Protein AF-A0A1Y4KP45-F1 (afdb_monomer_lite)

Secondary structure (DSSP, 8-state):
----TTSSS-SS--PPPPP------------PPPS----HHHHHHHHHHHHHHHHHHHHHHHHHHHHHHHHHHHHHHHHHTT-B-TTT--B--SHHHHHHHHHHHHHHHHHHS------HHHHHHHHHHHHHHHHH-TT--STTHHHHSTTHHHHHHHHHTT--HHHHHHHHTHHHHHHHHHHHHHHHHHHHHHHHHHHHHHHHHTTT--PPPHHHHHHHHHH-TT--HHHHHHHHHHHHS--

Structure (mmCIF, N/CA/C/O backbone):
data_AF-A0A1Y4KP45-F1
#
_entry.id   AF-A0A1Y4KP45-F1
#
loop_
_atom_site.group_PDB
_atom_site.id
_atom_site.type_symbol
_atom_site.label_atom_id
_atom_site.label_alt_id
_atom_site.label_comp_id
_atom_site.label_asym_id
_atom_site.label_entity_id
_atom_site.label_seq_id
_atom_site.pdbx_PDB_ins_code
_atom_site.Cartn_x
_atom_site.Cartn_y
_atom_site.Cartn_z
_atom_site.occupancy
_atom_site.B_iso_or_equiv
_atom_site.auth_seq_id
_atom_site.auth_comp_id
_atom_site.auth_asym_id
_atom_site.auth_atom_id
_atom_site.pdbx_PDB_model_num
ATOM 1 N N . MET A 1 1 ? -37.163 5.182 -4.711 1.00 44.00 1 MET A N 1
ATOM 2 C CA . MET A 1 1 ? -38.236 4.839 -3.758 1.00 44.00 1 MET A CA 1
ATOM 3 C C . MET A 1 1 ? -37.875 5.504 -2.444 1.00 44.00 1 MET A C 1
ATOM 5 O O . MET A 1 1 ? -37.312 4.866 -1.570 1.00 44.00 1 MET A O 1
ATOM 9 N N . GLU A 1 2 ? -38.096 6.813 -2.373 1.00 45.75 2 GLU A N 1
ATOM 10 C CA . GLU A 1 2 ? -38.035 7.574 -1.126 1.00 45.75 2 GLU A CA 1
ATOM 11 C C . GLU A 1 2 ? -39.477 7.729 -0.675 1.00 45.75 2 GLU A C 1
ATOM 13 O O . GLU A 1 2 ? -40.307 8.297 -1.387 1.00 45.75 2 GLU A O 1
ATOM 18 N N . VAL A 1 3 ? -39.792 7.082 0.439 1.00 47.88 3 VAL A N 1
ATOM 19 C CA . VAL A 1 3 ? -41.133 7.070 1.004 1.00 47.88 3 VAL A CA 1
ATOM 20 C C . VAL A 1 3 ? -41.192 8.233 1.980 1.00 47.88 3 VAL A C 1
ATOM 22 O O . VAL A 1 3 ? -40.433 8.297 2.941 1.00 47.88 3 VAL A O 1
ATOM 25 N N . ASN A 1 4 ? -42.054 9.175 1.624 1.00 41.81 4 ASN A N 1
ATOM 26 C CA . ASN A 1 4 ? -42.330 10.438 2.280 1.00 41.81 4 ASN A CA 1
ATOM 27 C C . ASN A 1 4 ? -42.745 10.215 3.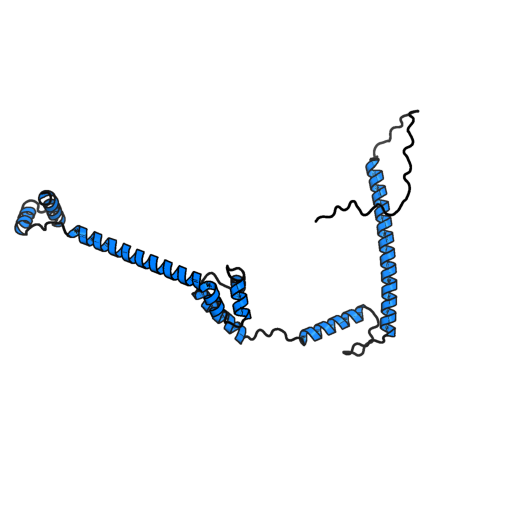748 1.00 41.81 4 ASN A C 1
ATOM 29 O O . ASN A 1 4 ? -43.707 9.499 4.025 1.00 41.81 4 ASN A O 1
ATOM 33 N N . GLU A 1 5 ? -42.035 10.854 4.679 1.00 51.91 5 GLU A N 1
ATOM 34 C CA . GLU A 1 5 ? -42.169 10.746 6.145 1.00 51.91 5 GLU A CA 1
ATOM 35 C C . GLU A 1 5 ? -43.479 11.350 6.704 1.00 51.91 5 GLU A C 1
ATOM 37 O O . GLU A 1 5 ? -43.622 11.580 7.902 1.00 51.91 5 GLU A O 1
ATOM 42 N N . GLN A 1 6 ? -44.472 11.589 5.846 1.00 46.59 6 GLN A N 1
ATOM 43 C CA . GLN A 1 6 ? -45.761 12.188 6.195 1.00 46.59 6 GLN A CA 1
ATOM 44 C C . GLN A 1 6 ? -46.883 11.168 6.457 1.00 46.59 6 GLN A C 1
ATOM 46 O O . GLN A 1 6 ? -48.016 11.570 6.689 1.00 46.59 6 GLN A O 1
ATOM 51 N N . GLN A 1 7 ? -46.599 9.860 6.462 1.00 46.69 7 GLN A N 1
ATOM 52 C CA . GLN A 1 7 ? -47.620 8.811 6.648 1.00 46.69 7 GLN A CA 1
ATOM 53 C C . GLN A 1 7 ? -47.560 8.042 7.979 1.00 46.69 7 GLN A C 1
ATOM 55 O O . GLN A 1 7 ? -48.191 6.998 8.109 1.00 46.69 7 GLN A O 1
ATOM 60 N N . VAL A 1 8 ? -46.859 8.545 9.000 1.00 48.84 8 VAL A N 1
ATOM 61 C CA . VAL A 1 8 ? -46.743 7.847 10.304 1.00 48.84 8 VAL A CA 1
ATOM 62 C C . VAL A 1 8 ? -47.458 8.510 11.487 1.00 48.84 8 VAL A C 1
ATOM 64 O O . VAL A 1 8 ? -47.345 8.018 12.604 1.00 48.84 8 VAL A O 1
ATOM 67 N N . TYR A 1 9 ? -48.273 9.547 11.274 1.00 45.44 9 TYR A N 1
ATOM 68 C CA . TYR A 1 9 ? -48.969 10.243 12.374 1.00 45.44 9 TYR A CA 1
ATOM 69 C C . TYR A 1 9 ? -50.502 10.281 12.260 1.00 45.44 9 TYR A C 1
ATOM 71 O O . TYR A 1 9 ? -51.127 11.239 12.699 1.00 45.44 9 TYR A O 1
ATOM 79 N N . GLU A 1 10 ? -51.126 9.219 11.740 1.00 42.56 10 GLU A N 1
ATOM 80 C CA . GLU A 1 10 ? -52.599 9.094 11.680 1.00 42.56 10 GLU A CA 1
ATOM 81 C C . GLU A 1 10 ? -53.206 8.034 12.628 1.00 42.56 10 GLU A C 1
ATOM 83 O O . GLU A 1 10 ? -54.395 7.748 12.551 1.00 42.56 10 GLU A O 1
ATOM 88 N N . ALA A 1 11 ? -52.439 7.454 13.563 1.00 47.91 11 ALA A N 1
ATOM 89 C CA . ALA A 1 11 ? -52.900 6.285 14.333 1.00 47.91 11 ALA A CA 1
ATOM 90 C C . ALA A 1 11 ? -53.328 6.523 15.799 1.00 47.91 11 ALA A C 1
ATOM 92 O O . ALA A 1 11 ? -53.681 5.557 16.471 1.00 47.91 11 ALA A O 1
ATOM 93 N N . LEU A 1 12 ? -53.328 7.749 16.334 1.00 39.94 12 LEU A N 1
ATOM 94 C CA . LEU A 1 12 ? -53.752 7.990 17.725 1.00 39.94 12 LEU A CA 1
ATOM 95 C C . LEU A 1 12 ? -54.630 9.239 17.825 1.00 39.94 12 LEU A C 1
ATOM 97 O O . LEU A 1 12 ? -54.142 10.348 18.023 1.00 39.94 12 LEU A O 1
ATOM 101 N N . GLY A 1 13 ? -55.939 9.024 17.667 1.00 49.44 13 GLY A N 1
ATOM 102 C CA . GLY A 1 13 ? -56.977 10.036 17.810 1.00 49.44 13 GLY A CA 1
ATOM 103 C C . GLY A 1 13 ? -56.938 10.728 19.170 1.00 49.44 13 GLY A C 1
ATOM 104 O O . GLY A 1 13 ? -57.355 10.164 20.180 1.00 49.44 13 GLY A O 1
ATOM 105 N N . VAL A 1 14 ? -56.479 11.977 19.163 1.00 40.44 14 VAL A N 1
ATOM 106 C CA . VAL A 1 14 ? -56.734 12.956 20.217 1.00 40.44 14 VAL A CA 1
ATOM 107 C C . VAL A 1 14 ? -57.205 14.232 19.531 1.00 40.44 14 VAL A C 1
ATOM 109 O O . VAL A 1 14 ? -56.569 14.744 18.611 1.00 40.44 14 VAL A O 1
ATOM 112 N N . GLU A 1 15 ? -58.389 14.657 19.947 1.00 37.38 15 GLU A N 1
ATOM 113 C CA . GLU A 1 15 ? -59.216 15.702 19.366 1.00 37.38 15 GLU A CA 1
ATOM 114 C C . GLU A 1 15 ? -58.530 17.075 19.326 1.00 37.38 15 GLU A C 1
ATOM 116 O O . GLU A 1 15 ? -57.799 17.480 20.232 1.00 37.38 15 GLU A O 1
ATOM 121 N N . GLN A 1 16 ? -58.819 17.808 18.252 1.00 35.62 16 GLN A N 1
ATOM 122 C CA . GLN A 1 16 ? -58.545 19.234 18.112 1.00 35.62 16 GLN A CA 1
ATOM 123 C C . GLN A 1 16 ? -59.379 20.028 19.129 1.00 35.62 16 GLN A C 1
ATOM 125 O O . GLN A 1 16 ? -60.589 19.809 19.195 1.00 35.62 16 GLN A O 1
ATOM 130 N N . PRO A 1 17 ? -58.829 21.039 19.819 1.00 38.09 17 PRO A N 1
ATOM 131 C CA . PRO A 1 17 ? -59.645 22.149 20.266 1.00 38.09 17 PRO A CA 1
ATOM 132 C C . PRO A 1 17 ? -59.743 23.177 19.136 1.00 38.09 17 PRO A C 1
ATOM 134 O O . PRO A 1 17 ? -58.746 23.701 18.629 1.00 38.09 17 PRO A O 1
ATOM 137 N N . ALA A 1 18 ? -60.990 23.405 18.738 1.00 31.98 18 ALA A N 1
ATOM 138 C CA . ALA A 1 18 ? -61.433 24.401 17.787 1.00 31.98 18 ALA A CA 1
ATOM 139 C C . ALA A 1 18 ? -60.983 25.823 18.164 1.00 31.98 18 ALA A C 1
ATOM 141 O O . ALA A 1 18 ? -60.771 26.168 19.326 1.00 31.98 18 ALA A O 1
ATOM 142 N N . GLN A 1 19 ? -60.857 26.648 17.130 1.00 38.50 19 GLN A N 1
ATOM 143 C CA . GLN A 1 19 ? -60.662 28.087 17.222 1.00 38.50 19 GLN A CA 1
ATOM 144 C C . GLN A 1 19 ? -61.898 28.745 17.849 1.00 38.50 19 GLN A C 1
ATOM 146 O O . GLN A 1 19 ? -62.984 28.639 17.287 1.00 38.50 19 GLN A O 1
ATOM 151 N N . GLU A 1 20 ? -61.723 29.513 18.926 1.00 34.81 20 GLU A N 1
ATOM 152 C CA . GLU A 1 20 ? -62.760 30.423 19.421 1.00 34.81 20 GLU A CA 1
ATOM 153 C C . GLU A 1 20 ? -62.173 31.825 19.658 1.00 34.81 20 GLU A C 1
ATOM 155 O O . GLU A 1 20 ? -61.505 32.106 20.647 1.00 34.81 20 GLU A O 1
ATOM 160 N N . GLN A 1 21 ? -62.328 32.642 18.612 1.00 30.23 21 GLN A N 1
ATOM 161 C CA . GLN A 1 21 ? -62.743 34.052 18.597 1.00 30.23 21 GLN A CA 1
ATOM 162 C C . GLN A 1 21 ? -62.120 35.039 19.605 1.00 30.23 21 GLN A C 1
ATOM 164 O O . GLN A 1 21 ? -62.348 34.998 20.809 1.00 30.23 21 GLN A O 1
ATOM 169 N N . ALA A 1 22 ? -61.449 36.055 19.054 1.00 36.09 22 ALA A N 1
ATOM 170 C CA . ALA A 1 22 ? -61.233 37.331 19.730 1.00 36.09 22 ALA A CA 1
ATOM 171 C C . ALA A 1 22 ? -62.556 38.107 19.886 1.00 36.09 22 ALA A C 1
ATOM 173 O O . ALA A 1 22 ? -63.385 38.094 18.971 1.00 36.09 22 ALA A O 1
ATOM 174 N N . PRO A 1 23 ? -62.696 38.881 20.973 1.00 35.34 23 PRO A N 1
ATOM 175 C CA . PRO A 1 23 ? -63.096 40.280 20.814 1.00 35.34 23 PRO A CA 1
ATOM 176 C C . PRO A 1 23 ? -62.094 41.267 21.432 1.00 35.34 23 PRO A C 1
ATOM 178 O O . PRO A 1 23 ? -61.318 40.947 22.329 1.00 35.34 23 PRO A O 1
ATOM 181 N N . GLN A 1 24 ? -62.130 42.475 20.879 1.00 30.94 24 GLN A N 1
ATOM 182 C CA . GLN A 1 24 ? -61.261 43.625 21.114 1.00 30.94 24 GLN A CA 1
ATOM 183 C C . GLN A 1 24 ? -61.484 44.352 22.456 1.00 30.94 24 GLN A C 1
ATOM 185 O O . GLN A 1 24 ? -62.571 44.317 23.019 1.00 30.94 24 GLN A O 1
ATOM 190 N N . GLU A 1 25 ? -60.432 45.091 22.839 1.00 38.00 25 GLU A N 1
ATOM 191 C CA . GLU A 1 25 ? -60.384 46.357 23.601 1.00 38.00 25 GLU A CA 1
ATOM 192 C C . GLU A 1 25 ? -60.970 46.440 25.021 1.00 38.00 25 GLU A C 1
ATOM 194 O O . GLU A 1 25 ? -62.178 46.456 25.221 1.00 38.00 25 GLU A O 1
ATOM 199 N N . THR A 1 26 ? -60.099 46.735 25.998 1.00 27.64 26 THR A N 1
ATOM 200 C CA . THR A 1 26 ? -60.126 48.041 26.698 1.00 27.64 26 THR A CA 1
ATOM 201 C C . THR A 1 26 ? -58.866 48.300 27.546 1.00 27.64 26 THR A C 1
ATOM 203 O O . THR A 1 26 ? -58.374 47.429 28.254 1.00 27.64 26 THR A O 1
ATOM 206 N N . GLU A 1 27 ? -58.389 49.545 27.430 1.00 31.72 27 GLU A N 1
ATOM 207 C CA . GLU A 1 27 ? -57.569 50.341 28.363 1.00 31.72 27 GLU A CA 1
ATOM 208 C C . GLU A 1 27 ? -56.075 50.012 28.598 1.00 31.72 27 GLU A C 1
ATOM 210 O O . GLU A 1 27 ? -55.680 49.145 29.372 1.00 31.72 27 GLU A O 1
ATOM 215 N N . GLN A 1 28 ? -55.217 50.861 28.008 1.00 36.28 28 GLN A N 1
ATOM 216 C CA . GLN A 1 28 ? -53.947 51.268 28.627 1.00 36.28 28 GLN A CA 1
ATOM 217 C C . GLN A 1 28 ? -54.239 52.065 29.913 1.00 36.28 28 GLN A C 1
ATOM 219 O O . GLN A 1 28 ? -55.221 52.806 29.956 1.00 36.28 28 GLN A O 1
ATOM 224 N N . PRO A 1 29 ? -53.330 52.049 30.902 1.00 39.44 29 PRO A N 1
ATOM 225 C CA . PRO A 1 29 ? -52.394 53.173 30.947 1.00 39.44 29 PRO A CA 1
ATOM 226 C C . PRO A 1 29 ? -50.925 52.746 31.002 1.00 39.44 29 PRO A C 1
ATOM 228 O O . PRO A 1 29 ? -50.531 51.760 31.618 1.00 39.44 29 PRO A O 1
ATOM 231 N N . GLN A 1 30 ? -50.115 53.572 30.350 1.00 41.56 30 GLN A N 1
ATOM 232 C CA . GLN A 1 30 ? -48.661 53.565 30.351 1.00 41.56 30 GLN A CA 1
ATOM 233 C C . GLN A 1 30 ? -48.079 53.578 31.776 1.00 41.56 30 GLN A C 1
ATOM 235 O O . GLN A 1 30 ? -48.366 54.477 32.562 1.00 41.56 30 GLN A O 1
ATOM 240 N N . ALA A 1 31 ? -47.155 52.658 32.053 1.00 36.84 31 ALA A N 1
ATOM 241 C CA . ALA A 1 31 ? -46.118 52.837 33.063 1.00 36.84 31 ALA A CA 1
ATOM 242 C C . ALA A 1 31 ? -44.785 52.390 32.449 1.00 36.84 31 ALA A C 1
ATOM 244 O O . ALA A 1 31 ? -44.612 51.236 32.061 1.00 36.84 31 ALA A O 1
ATOM 245 N N . GLN A 1 32 ? -43.878 53.351 32.275 1.00 45.47 32 GLN A N 1
ATOM 246 C CA . GLN A 1 32 ? -42.529 53.150 31.746 1.00 45.47 32 GLN A CA 1
ATOM 247 C C . GLN A 1 32 ? -41.748 52.156 32.618 1.00 45.47 32 GLN A C 1
ATOM 249 O O . GLN A 1 32 ? -41.772 52.312 33.841 1.00 45.47 32 GLN A O 1
ATOM 254 N N . PRO A 1 33 ? -40.982 51.213 32.046 1.00 44.03 33 PRO A N 1
ATOM 255 C CA . PRO A 1 33 ? -39.981 50.504 32.816 1.00 44.03 33 PRO A CA 1
ATOM 256 C C . PRO A 1 33 ? -38.648 51.280 32.812 1.00 44.03 33 PRO A C 1
ATOM 258 O O . PRO A 1 33 ? -38.221 51.776 31.762 1.00 44.03 33 PRO A O 1
ATOM 261 N N . PRO A 1 34 ? -37.990 51.426 33.973 1.00 45.31 34 PRO A N 1
ATOM 262 C CA . PRO A 1 34 ? -36.710 52.103 34.106 1.00 45.31 34 PRO A CA 1
ATOM 263 C C . PRO A 1 34 ? -35.568 51.286 33.483 1.00 45.31 34 PRO A C 1
ATOM 265 O O . PRO A 1 34 ? -35.675 50.101 33.191 1.00 45.31 34 PRO A O 1
ATOM 268 N N . GLN A 1 35 ? -34.447 51.961 33.255 1.00 49.06 35 GLN A N 1
ATOM 269 C CA . GLN A 1 35 ? -33.257 51.449 32.581 1.00 49.06 35 GLN A CA 1
ATOM 270 C C . GLN A 1 35 ? -32.729 50.129 33.184 1.00 49.06 35 GLN A C 1
ATOM 272 O O . GLN A 1 35 ? -32.506 50.037 34.388 1.00 49.06 35 GLN A O 1
ATOM 277 N N . GLY A 1 36 ? -32.470 49.137 32.317 1.00 56.53 36 GLY A N 1
ATOM 278 C CA . GLY A 1 36 ? -31.796 47.871 32.657 1.00 56.53 36 GLY A CA 1
ATOM 279 C C . GLY A 1 36 ? -32.512 46.580 32.232 1.00 56.53 36 GLY A C 1
ATOM 280 O O . GLY A 1 36 ? -32.140 45.498 32.682 1.00 56.53 36 GLY A O 1
ATOM 281 N N . GLU A 1 37 ? -33.549 46.657 31.395 1.00 55.12 37 GLU A N 1
ATOM 282 C CA . GLU A 1 37 ? -34.484 45.546 31.209 1.00 55.12 37 GLU A CA 1
ATOM 283 C C . GLU A 1 37 ? -34.178 44.632 30.016 1.00 55.12 37 GLU A C 1
ATOM 285 O O . GLU A 1 37 ? -34.341 44.987 28.852 1.00 55.12 37 GLU A O 1
ATOM 290 N N . MET A 1 38 ? -33.792 43.396 30.332 1.00 60.69 38 MET A N 1
ATOM 291 C CA . MET A 1 38 ? -33.688 42.268 29.403 1.00 60.69 38 MET A CA 1
ATOM 292 C C . MET A 1 38 ? -35.007 42.091 28.621 1.00 60.69 38 MET A C 1
ATOM 294 O O . MET A 1 38 ? -36.076 42.076 29.247 1.00 60.69 38 MET A O 1
ATOM 298 N N . SER A 1 39 ? -34.947 41.973 27.286 1.00 84.12 39 SER A N 1
ATOM 299 C CA . SER A 1 39 ? -36.137 41.965 26.412 1.00 84.12 39 SER A CA 1
ATOM 300 C C . SER A 1 39 ? -37.089 40.805 26.744 1.00 84.12 39 SER A C 1
ATOM 302 O O . SER A 1 39 ? -36.667 39.778 27.278 1.00 84.12 39 SER A O 1
ATOM 304 N N . LEU A 1 40 ? -38.386 40.930 26.428 1.00 79.38 40 LEU A N 1
ATOM 305 C CA . LEU A 1 40 ? -39.370 39.858 26.674 1.00 79.38 40 LEU A CA 1
ATOM 306 C C . LEU A 1 40 ? -38.947 38.521 26.043 1.00 79.38 40 LEU A C 1
ATOM 308 O O . LEU A 1 40 ? -39.104 37.459 26.649 1.00 79.38 40 LEU A O 1
ATOM 312 N N . GLU A 1 41 ? -38.353 38.581 24.854 1.00 81.38 41 GLU A N 1
ATOM 313 C CA . GLU A 1 41 ? -37.824 37.421 24.143 1.00 81.38 41 GLU A CA 1
ATOM 314 C C . GLU A 1 41 ? -36.626 36.798 24.873 1.00 81.38 41 GLU A C 1
ATOM 316 O O . GLU A 1 41 ? -36.614 35.591 25.112 1.00 81.38 41 GLU A O 1
ATOM 321 N N . GLN A 1 42 ? -35.688 37.616 25.360 1.00 86.62 42 GLN A N 1
ATOM 322 C CA . GLN A 1 42 ? -34.559 37.146 26.169 1.00 86.62 42 GLN A CA 1
ATOM 323 C C . GLN A 1 42 ? -35.008 36.534 27.505 1.00 86.62 42 GLN A C 1
ATOM 325 O O . GLN A 1 42 ? -34.424 35.553 27.967 1.00 86.62 42 GLN A O 1
ATOM 330 N N . ARG A 1 43 ? -36.070 37.056 28.137 1.00 86.19 43 ARG A N 1
ATOM 331 C CA . ARG A 1 43 ? -36.657 36.449 29.348 1.00 86.19 43 ARG A CA 1
ATOM 332 C C . ARG A 1 43 ? -37.259 35.076 29.039 1.00 86.19 43 ARG A C 1
ATOM 334 O O . ARG A 1 43 ? -37.034 34.130 29.797 1.00 86.19 43 ARG A O 1
ATOM 341 N N . ARG A 1 44 ? -37.976 34.942 27.915 1.00 88.62 44 ARG A N 1
ATOM 342 C CA . ARG A 1 44 ? -38.545 33.665 27.447 1.00 88.62 44 ARG A CA 1
ATOM 343 C C . ARG A 1 44 ? -37.452 32.645 27.142 1.00 88.62 44 ARG A C 1
ATOM 345 O O . ARG A 1 44 ? -37.572 31.488 27.547 1.00 88.62 44 ARG A O 1
ATOM 352 N N . GLU A 1 45 ? -36.387 33.069 26.472 1.00 89.81 45 GLU A N 1
ATOM 353 C CA . GLU A 1 45 ? -35.247 32.217 26.147 1.00 89.81 45 GLU A CA 1
ATOM 354 C C . GLU A 1 45 ? -34.492 31.778 27.407 1.00 89.81 45 GLU A C 1
ATOM 356 O O . GLU A 1 45 ? -34.228 30.588 27.582 1.00 89.81 45 GLU A O 1
ATOM 361 N N . ASN A 1 46 ? -34.239 32.688 28.350 1.00 89.50 46 ASN A N 1
ATOM 362 C CA . ASN A 1 46 ? -33.619 32.343 29.629 1.00 89.50 46 ASN A CA 1
ATOM 363 C C . ASN A 1 46 ? -34.486 31.391 30.464 1.00 89.50 46 ASN A C 1
ATOM 365 O O . ASN A 1 46 ? -33.962 30.440 31.046 1.00 89.50 46 ASN A O 1
ATOM 369 N N . ALA A 1 47 ? -35.809 31.576 30.479 1.00 91.19 47 ALA A N 1
ATOM 370 C CA . ALA A 1 47 ? -36.732 30.638 31.117 1.00 91.19 47 ALA A CA 1
ATOM 371 C C . ALA A 1 47 ? -36.733 29.263 30.421 1.00 91.19 47 ALA A C 1
ATOM 373 O O . ALA A 1 47 ? -36.739 28.225 31.083 1.00 91.19 47 ALA A O 1
ATOM 374 N N . ALA A 1 48 ? -36.685 29.222 29.085 1.00 92.94 48 ALA A N 1
ATOM 375 C CA . ALA A 1 48 ? -36.560 27.974 28.331 1.00 92.94 48 ALA A CA 1
ATOM 376 C C . ALA A 1 48 ? -35.218 27.272 28.599 1.00 92.94 48 ALA A C 1
ATOM 378 O O . ALA A 1 48 ? -35.186 26.052 28.761 1.00 92.94 48 ALA A O 1
ATOM 379 N N . ARG A 1 49 ? -34.122 28.029 28.704 1.00 94.00 49 ARG A N 1
ATOM 380 C CA . ARG A 1 49 ? -32.791 27.513 29.036 1.00 94.00 49 ARG A CA 1
ATOM 381 C C . ARG A 1 49 ? -32.750 26.903 30.434 1.00 94.00 49 ARG A C 1
ATOM 383 O O . ARG A 1 49 ? -32.181 25.826 30.580 1.00 94.00 49 ARG A O 1
ATOM 390 N N . ARG A 1 50 ? -33.376 27.543 31.429 1.00 94.12 50 ARG A N 1
ATOM 391 C CA . ARG A 1 50 ? -33.501 26.993 32.792 1.00 94.12 50 ARG A CA 1
ATOM 392 C C . ARG A 1 50 ? -34.265 25.675 32.792 1.00 94.12 50 ARG A C 1
ATOM 394 O O . ARG A 1 50 ? -33.713 24.678 33.233 1.00 94.12 50 ARG A O 1
ATOM 401 N N . ARG A 1 51 ? -35.435 25.628 32.145 1.00 94.38 51 ARG A N 1
ATOM 402 C CA . ARG A 1 51 ? -36.219 24.387 32.013 1.00 94.38 51 ARG A CA 1
ATOM 403 C C . ARG A 1 51 ? -35.429 23.261 31.348 1.00 94.38 51 ARG A C 1
ATOM 405 O O . ARG A 1 51 ? -35.400 22.153 31.857 1.00 94.38 51 ARG A O 1
ATOM 412 N N . ARG A 1 52 ? -34.726 23.541 30.244 1.00 94.88 52 ARG A N 1
ATOM 413 C CA . ARG A 1 52 ? -33.874 22.540 29.572 1.00 94.88 52 ARG A CA 1
ATOM 414 C C . ARG A 1 52 ? -32.726 22.063 30.460 1.00 94.88 52 ARG A C 1
ATOM 416 O O . ARG A 1 52 ? -32.397 20.882 30.423 1.00 94.88 52 ARG A O 1
ATOM 423 N N . ALA A 1 53 ? -32.106 22.965 31.221 1.00 93.94 53 ALA A N 1
ATOM 424 C CA . ALA A 1 53 ? -31.037 22.614 32.148 1.00 93.94 53 ALA A CA 1
ATOM 425 C C . ALA A 1 53 ? -31.557 21.742 33.299 1.00 93.94 53 ALA A C 1
ATOM 427 O O . ALA A 1 53 ? -30.941 20.725 33.593 1.00 93.94 53 ALA A O 1
ATOM 428 N N . GLU A 1 54 ? -32.712 22.082 33.873 1.00 93.25 54 GLU A N 1
ATOM 429 C CA . GLU A 1 54 ? -33.388 21.304 34.918 1.00 93.25 54 GLU A CA 1
ATOM 430 C C . GLU A 1 54 ? -33.793 19.915 34.410 1.00 93.25 54 GLU A C 1
ATOM 432 O O . GLU A 1 54 ? -33.461 18.913 35.035 1.00 93.25 54 GLU A O 1
ATOM 437 N N . THR A 1 55 ? -34.422 19.822 33.231 1.00 94.69 55 THR A N 1
ATOM 438 C CA . THR A 1 55 ? -34.779 18.526 32.630 1.00 94.69 55 THR A CA 1
ATOM 439 C C . THR A 1 55 ? -33.539 17.689 32.326 1.00 94.69 55 THR A C 1
ATOM 441 O O . THR A 1 55 ? -33.522 16.493 32.598 1.00 94.69 55 THR A O 1
ATOM 444 N N . ARG A 1 56 ? -32.477 18.297 31.783 1.00 94.31 56 ARG A N 1
ATOM 445 C CA . ARG A 1 56 ? -31.227 17.580 31.501 1.00 94.31 56 ARG A CA 1
ATOM 446 C C . ARG A 1 56 ? -30.553 17.096 32.782 1.00 94.31 56 ARG A C 1
ATOM 448 O O . ARG A 1 56 ? -30.049 15.979 32.785 1.00 94.31 56 ARG A O 1
ATOM 455 N N . ALA A 1 57 ? -30.551 17.911 33.835 1.00 95.44 57 ALA A N 1
ATOM 456 C CA . ALA A 1 57 ? -30.019 17.529 35.136 1.00 95.44 57 ALA A CA 1
ATOM 457 C C . ALA A 1 57 ? -30.810 16.355 35.727 1.00 95.44 57 ALA A C 1
ATOM 459 O O . ALA A 1 57 ? -30.199 15.363 36.101 1.00 95.44 57 ALA A O 1
ATOM 460 N N . ALA A 1 58 ? -32.146 16.403 35.693 1.00 94.69 58 ALA A N 1
ATOM 461 C CA . ALA A 1 58 ? -32.998 15.314 36.175 1.00 94.69 58 ALA A CA 1
ATOM 462 C C . ALA A 1 58 ? -32.797 14.006 35.387 1.00 94.69 58 ALA A C 1
ATOM 464 O O . ALA A 1 58 ? -32.723 12.929 35.973 1.00 94.69 58 ALA A O 1
ATOM 465 N N . ILE A 1 59 ? -32.659 14.083 34.057 1.00 95.19 59 ILE A N 1
ATOM 466 C CA . ILE A 1 59 ? -32.349 12.906 33.227 1.00 95.19 59 ILE A CA 1
ATOM 467 C C . ILE A 1 59 ? -30.965 12.353 33.574 1.00 95.19 59 ILE A C 1
ATOM 469 O O . ILE A 1 59 ? -30.798 11.143 33.689 1.00 95.19 59 ILE A O 1
ATOM 473 N N . GLN A 1 60 ? -29.963 13.221 33.725 1.00 94.06 60 GLN A N 1
ATOM 474 C CA . GLN A 1 60 ? -28.610 12.793 34.061 1.00 94.06 60 GLN A CA 1
ATOM 475 C C . GLN A 1 60 ? -28.562 12.125 35.438 1.00 94.06 60 GLN A C 1
ATOM 477 O O . GLN A 1 60 ? -27.966 11.060 35.561 1.00 94.06 60 GLN A O 1
ATOM 482 N N . GLU A 1 61 ? -29.233 12.701 36.432 1.00 94.44 61 GLU A N 1
ATOM 483 C CA . GLU A 1 61 ? -29.353 12.129 37.772 1.00 94.44 61 GLU A CA 1
ATOM 484 C C . GLU A 1 61 ? -30.032 10.754 37.734 1.00 94.44 61 GLU A C 1
ATOM 486 O O . GLU A 1 61 ? -29.508 9.797 38.303 1.00 94.44 61 GLU A O 1
ATOM 491 N N . ALA A 1 62 ? -31.132 10.611 36.987 1.00 93.69 62 ALA A N 1
ATOM 492 C CA . ALA A 1 62 ? -31.807 9.325 36.814 1.00 93.69 62 ALA A CA 1
ATOM 493 C C . ALA A 1 62 ? -30.893 8.270 36.161 1.00 93.69 62 ALA A C 1
ATOM 495 O O . ALA A 1 62 ? -30.826 7.133 36.623 1.00 93.69 62 ALA A O 1
ATOM 496 N N . VAL A 1 63 ? -30.134 8.652 35.129 1.00 95.12 63 VAL A N 1
ATOM 497 C CA . VAL A 1 63 ? -29.171 7.760 34.460 1.00 95.12 63 VAL A CA 1
ATOM 498 C C . VAL A 1 63 ? -28.011 7.387 35.387 1.00 95.12 63 VAL A C 1
ATOM 500 O O . VAL A 1 63 ? -27.518 6.261 35.342 1.00 95.12 63 VAL A O 1
ATOM 503 N N . GLU A 1 64 ? -27.537 8.309 36.221 1.00 93.81 64 GLU A N 1
ATOM 504 C CA . GLU A 1 64 ? -26.473 8.047 37.194 1.00 93.81 64 GLU A CA 1
ATOM 505 C C . GLU A 1 64 ? -26.949 7.108 38.308 1.00 93.81 64 GLU A C 1
ATOM 507 O O . GLU A 1 64 ? -26.241 6.150 38.635 1.00 93.81 64 GLU A O 1
ATOM 512 N N . ALA A 1 65 ? -28.166 7.314 38.816 1.00 93.50 65 ALA A N 1
ATOM 513 C CA . ALA A 1 65 ? -28.810 6.415 39.765 1.00 93.50 65 ALA A CA 1
ATOM 514 C C . ALA A 1 65 ? -28.967 5.006 39.172 1.00 93.50 65 ALA A C 1
ATOM 516 O O . ALA A 1 65 ? -28.509 4.034 39.775 1.00 93.50 65 ALA A O 1
ATOM 517 N N . GLU A 1 66 ? -29.502 4.888 37.955 1.00 90.81 66 GLU A N 1
ATOM 518 C CA . GLU A 1 66 ? -29.659 3.605 37.258 1.00 90.81 66 GLU A CA 1
ATOM 519 C C . GLU A 1 66 ? -28.311 2.904 37.036 1.00 90.81 66 GLU A C 1
ATOM 521 O O . GLU A 1 66 ? -28.167 1.710 37.310 1.00 90.81 66 GLU A O 1
ATOM 526 N N . ARG A 1 67 ? -27.279 3.644 36.610 1.00 91.75 67 ARG A N 1
ATOM 527 C CA . ARG A 1 67 ? -25.917 3.108 36.455 1.00 91.75 67 ARG A CA 1
ATOM 528 C C . ARG A 1 67 ? -25.331 2.637 37.778 1.00 91.75 67 ARG A C 1
ATOM 530 O O . ARG A 1 67 ? -24.613 1.638 37.784 1.00 91.75 67 ARG A O 1
ATOM 537 N N . SER A 1 68 ? -25.593 3.346 38.876 1.00 91.25 68 SER A N 1
ATOM 538 C CA . SER A 1 68 ? -25.100 2.961 40.199 1.00 91.25 68 SER A CA 1
ATOM 539 C C . SER A 1 68 ? -25.736 1.654 40.676 1.00 91.25 68 SER A C 1
ATOM 541 O O . SER A 1 68 ? -25.004 0.750 41.079 1.00 91.25 68 SER A O 1
ATOM 543 N N . HIS A 1 69 ? -27.055 1.506 40.513 1.00 92.00 69 HIS A N 1
ATOM 544 C CA . HIS A 1 69 ? -27.776 0.277 40.838 1.00 92.00 69 HIS A CA 1
ATOM 545 C C . HIS A 1 69 ? -27.319 -0.879 39.954 1.00 92.00 69 HIS A C 1
ATOM 547 O O . HIS A 1 69 ? -26.884 -1.906 40.461 1.00 92.00 69 HIS A O 1
ATOM 553 N N . THR A 1 70 ? -27.256 -0.661 38.640 1.00 91.94 70 THR A N 1
ATOM 554 C CA . THR A 1 70 ? -26.757 -1.663 37.689 1.00 91.94 70 THR A CA 1
ATOM 555 C C . THR A 1 70 ? -25.336 -2.105 38.035 1.00 91.94 70 THR A C 1
ATOM 557 O O . THR A 1 70 ? -25.008 -3.288 37.971 1.00 91.94 70 THR A O 1
ATOM 560 N N . ARG A 1 71 ? -24.459 -1.168 38.417 1.00 89.94 71 ARG A N 1
ATOM 561 C CA . ARG A 1 71 ? -23.094 -1.496 38.833 1.00 89.94 71 ARG A CA 1
ATOM 562 C C . ARG A 1 71 ? -23.095 -2.361 40.089 1.00 89.94 71 ARG A C 1
ATOM 564 O O . ARG A 1 71 ? -22.357 -3.338 40.119 1.00 89.94 71 ARG A O 1
ATOM 571 N N . GLN A 1 72 ? -23.900 -2.027 41.094 1.00 90.88 72 GLN A N 1
ATOM 572 C CA . GLN A 1 72 ? -24.015 -2.829 42.312 1.00 90.88 72 GLN A CA 1
ATOM 573 C C . GLN A 1 72 ? -24.546 -4.233 42.016 1.00 90.88 72 GLN A C 1
ATOM 575 O O . GLN A 1 72 ? -23.959 -5.203 42.489 1.00 90.88 72 GLN A O 1
ATOM 580 N N . ASP A 1 73 ? -25.579 -4.349 41.184 1.00 91.50 73 ASP A N 1
ATOM 581 C CA . ASP A 1 73 ? -26.165 -5.631 40.789 1.00 91.50 73 ASP A CA 1
ATOM 582 C C . ASP A 1 73 ? -25.138 -6.507 40.067 1.00 91.50 73 ASP A C 1
ATOM 584 O O . ASP A 1 73 ? -24.936 -7.669 40.417 1.00 91.50 73 ASP A O 1
ATOM 588 N N . VAL A 1 74 ? -24.409 -5.933 39.106 1.00 89.69 74 VAL A N 1
ATOM 589 C CA . VAL A 1 74 ? -23.329 -6.632 38.399 1.00 89.69 74 VAL A CA 1
ATOM 590 C C . VAL A 1 74 ? -22.216 -7.041 39.367 1.00 89.69 74 VAL A C 1
ATOM 592 O O . VAL A 1 74 ? -21.724 -8.163 39.286 1.00 89.69 74 VAL A O 1
ATOM 595 N N . GLU A 1 75 ? -21.818 -6.176 40.302 1.00 91.12 75 GLU A N 1
ATOM 596 C CA . GLU A 1 75 ? -20.802 -6.512 41.307 1.00 91.12 75 GLU A CA 1
ATOM 597 C C . GLU A 1 75 ? -21.253 -7.659 42.227 1.00 91.12 75 GLU A C 1
ATOM 599 O O . GLU A 1 75 ? -20.437 -8.525 42.542 1.00 91.12 75 GLU A O 1
ATOM 604 N N . GLN A 1 76 ? -22.532 -7.723 42.610 1.00 89.81 76 GLN A N 1
ATOM 605 C CA . GLN A 1 76 ? -23.075 -8.852 43.375 1.00 89.81 76 GLN A CA 1
ATOM 606 C C . GLN A 1 76 ? -23.062 -10.145 42.557 1.00 89.81 76 GLN A C 1
ATOM 608 O O . GLN A 1 76 ? -22.531 -11.150 43.021 1.00 89.81 76 GLN A O 1
ATOM 613 N N . VAL A 1 77 ? -23.518 -10.104 41.301 1.00 91.12 77 VAL A N 1
ATOM 614 C CA . VAL A 1 77 ? -23.467 -11.267 40.399 1.00 91.12 77 VAL A CA 1
ATOM 615 C C . VAL A 1 77 ? -22.032 -11.772 40.219 1.00 91.12 77 VAL A C 1
ATOM 617 O O . VAL A 1 77 ? -21.797 -12.979 40.198 1.00 91.12 77 VAL A O 1
ATOM 620 N N . LEU A 1 78 ? -21.048 -10.872 40.113 1.00 90.25 78 LEU A N 1
ATOM 621 C CA . LEU A 1 78 ? -19.633 -11.242 40.004 1.00 90.25 78 LEU A CA 1
ATOM 622 C C . LEU A 1 78 ? -19.110 -11.928 41.274 1.00 90.25 78 LEU A C 1
ATOM 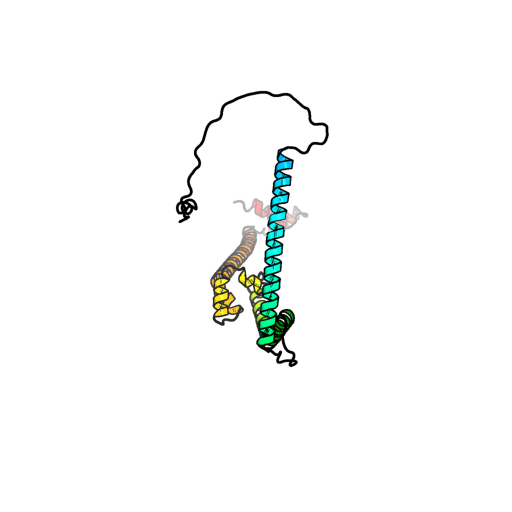624 O O . LEU A 1 78 ? -18.362 -12.904 41.172 1.00 90.25 78 LEU A O 1
ATOM 628 N N . ARG A 1 79 ? -19.513 -11.447 42.457 1.00 88.31 79 ARG A N 1
ATOM 629 C CA . ARG A 1 79 ? -19.178 -12.085 43.740 1.00 88.31 79 ARG A CA 1
ATOM 630 C C . ARG A 1 79 ? -19.805 -13.473 43.850 1.00 88.31 79 ARG A C 1
ATOM 632 O O . ARG A 1 79 ? -19.090 -14.415 44.188 1.00 88.31 79 ARG A O 1
ATOM 639 N N . ASP A 1 80 ? -21.082 -13.605 43.503 1.00 88.19 80 ASP A N 1
ATOM 640 C CA . ASP A 1 80 ? -21.829 -14.867 43.563 1.00 88.19 80 ASP A CA 1
ATOM 641 C C . ASP A 1 80 ? -21.294 -15.904 42.570 1.00 88.19 80 ASP A C 1
ATOM 643 O O . ASP A 1 80 ? -21.188 -17.088 42.887 1.00 88.19 80 ASP A O 1
ATOM 647 N N . ALA A 1 81 ? -20.876 -15.460 41.382 1.00 87.00 81 ALA A N 1
ATOM 648 C CA . ALA A 1 81 ? -20.256 -16.319 40.377 1.00 87.00 81 ALA A CA 1
ATOM 649 C C . ALA A 1 81 ? -18.891 -16.881 40.816 1.00 87.00 81 ALA A C 1
ATOM 651 O O . ALA A 1 81 ? -18.361 -17.770 40.148 1.00 87.00 81 ALA A O 1
ATOM 652 N N . ALA A 1 82 ? -18.306 -16.354 41.903 1.00 83.00 82 ALA A N 1
ATOM 653 C CA . ALA A 1 82 ? -17.021 -16.768 42.461 1.00 83.00 82 ALA A CA 1
ATOM 654 C C . ALA A 1 82 ? -15.917 -16.908 41.392 1.00 83.00 82 ALA A C 1
ATOM 656 O O . ALA A 1 82 ? -15.065 -17.801 41.459 1.00 83.00 82 ALA A O 1
ATOM 657 N N . LEU A 1 83 ? -15.941 -16.022 40.390 1.00 83.69 83 LEU A N 1
ATOM 658 C CA . LEU A 1 83 ? -14.987 -16.012 39.286 1.00 83.69 83 LEU A CA 1
ATOM 659 C C . LEU A 1 83 ? -13.596 -15.701 39.836 1.00 83.69 83 LEU A C 1
ATOM 661 O O . LEU A 1 83 ? -13.380 -14.662 40.456 1.00 83.69 83 LEU A O 1
ATOM 665 N N . LYS A 1 84 ? -12.640 -16.598 39.600 1.00 84.00 84 LYS A N 1
ATOM 666 C CA . LYS A 1 84 ? -11.243 -16.418 40.007 1.00 84.00 84 LYS A CA 1
ATOM 667 C C . LYS A 1 84 ? -10.383 -16.181 38.785 1.00 84.00 84 LYS A C 1
ATOM 669 O O . LYS A 1 84 ? -10.559 -16.839 37.758 1.00 84.00 84 LYS A O 1
ATOM 674 N N . ASN A 1 85 ? -9.439 -15.260 38.903 1.00 78.62 85 ASN A N 1
ATOM 675 C CA . ASN A 1 85 ? -8.428 -15.086 37.881 1.00 78.62 85 ASN A CA 1
ATOM 676 C C . ASN A 1 85 ? -7.455 -16.291 37.926 1.00 78.62 85 ASN A C 1
ATOM 678 O O . ASN A 1 85 ? -6.881 -16.582 38.975 1.00 78.62 85 ASN A O 1
ATOM 682 N N . PRO A 1 86 ? -7.271 -17.034 36.820 1.00 75.81 86 PRO A N 1
ATOM 683 C CA . PRO A 1 86 ? -6.408 -18.214 36.774 1.00 75.81 86 PRO A CA 1
ATOM 684 C C . PRO A 1 86 ? -4.911 -17.899 36.915 1.00 75.81 86 PRO A C 1
ATOM 686 O O . PRO A 1 86 ? -4.132 -18.820 37.141 1.00 75.81 86 PRO A O 1
ATOM 689 N N . ALA A 1 87 ? -4.492 -16.639 36.757 1.00 74.12 87 ALA A N 1
ATOM 690 C CA . ALA A 1 87 ? -3.082 -16.258 36.846 1.00 74.12 87 ALA A CA 1
ATOM 691 C C . ALA A 1 87 ? -2.577 -16.120 38.295 1.00 74.12 87 ALA A C 1
ATOM 693 O O . ALA A 1 87 ? -1.418 -16.414 38.569 1.00 74.12 87 ALA A O 1
ATOM 694 N N . ASP A 1 88 ? -3.431 -15.663 39.208 1.00 76.81 88 ASP A N 1
ATOM 695 C CA . ASP A 1 88 ? -3.083 -15.267 40.581 1.00 76.81 88 ASP A CA 1
ATOM 696 C C . ASP A 1 88 ? -4.050 -15.832 41.642 1.00 76.81 88 ASP A C 1
ATOM 698 O O . ASP A 1 88 ? -3.793 -15.719 42.839 1.00 76.81 88 ASP A O 1
ATOM 702 N N . GLY A 1 89 ? -5.158 -16.458 41.231 1.00 78.38 89 GLY A N 1
ATOM 703 C CA . GLY A 1 89 ? -6.156 -17.050 42.121 1.00 78.38 89 GLY A CA 1
ATOM 704 C C . GLY A 1 89 ? -7.043 -16.033 42.843 1.00 78.38 89 GLY A C 1
ATOM 705 O O . GLY A 1 89 ? -7.836 -16.431 43.702 1.00 78.38 89 GLY A O 1
ATOM 706 N N . THR A 1 90 ? -6.939 -14.740 42.514 1.00 83.56 90 THR A N 1
ATOM 707 C CA . THR A 1 90 ? -7.713 -13.689 43.183 1.00 83.56 90 THR A CA 1
ATOM 708 C C . THR A 1 90 ? -9.176 -13.694 42.708 1.00 83.56 90 THR A C 1
ATOM 710 O O . THR A 1 90 ? -9.444 -13.917 41.520 1.00 83.56 90 THR A O 1
ATOM 713 N N . PRO A 1 91 ? -10.157 -13.501 43.613 1.00 84.75 91 PRO A N 1
ATOM 714 C CA . PRO A 1 91 ? -11.565 -13.425 43.235 1.00 84.75 91 PRO A CA 1
ATOM 715 C C . PRO A 1 91 ? -11.878 -12.087 42.549 1.00 84.75 91 PRO A C 1
ATOM 717 O O . PRO A 1 91 ? -11.543 -11.018 43.059 1.00 84.75 91 PRO A O 1
ATOM 720 N N . ILE A 1 92 ? -12.559 -12.153 41.405 1.00 86.81 92 ILE A N 1
ATOM 721 C CA . ILE A 1 92 ? -13.002 -11.006 40.611 1.00 86.81 92 ILE A CA 1
ATOM 722 C C . ILE A 1 92 ? -14.354 -10.545 41.163 1.00 86.81 92 ILE A C 1
ATOM 724 O O . ILE A 1 92 ? -15.396 -11.089 40.813 1.00 86.81 92 ILE A O 1
ATOM 728 N N . THR A 1 93 ? -14.335 -9.548 42.048 1.00 85.31 93 THR A N 1
ATOM 729 C CA . THR A 1 93 ? -15.522 -9.097 42.806 1.00 85.31 93 THR A CA 1
ATOM 730 C C . THR A 1 93 ? -16.080 -7.756 42.340 1.00 85.31 93 THR A C 1
ATOM 732 O O . THR A 1 93 ? -17.124 -7.319 42.825 1.00 85.31 93 THR A O 1
ATOM 735 N N . ASN A 1 94 ? -15.390 -7.089 41.411 1.00 88.00 94 ASN A N 1
ATOM 736 C CA . ASN A 1 94 ? -15.835 -5.827 40.837 1.00 88.00 94 ASN A CA 1
ATOM 737 C C . ASN A 1 94 ? -15.558 -5.719 39.331 1.00 88.00 94 ASN A C 1
ATOM 739 O O . ASN A 1 94 ? -14.790 -6.490 38.747 1.00 88.00 94 ASN A O 1
ATOM 743 N N . LEU A 1 95 ? -16.193 -4.729 38.698 1.00 87.00 95 LEU A N 1
ATOM 744 C CA . LEU A 1 95 ? -16.110 -4.517 37.253 1.00 87.00 95 LEU A CA 1
ATOM 745 C C . LEU A 1 95 ? -14.692 -4.157 36.774 1.00 87.00 95 LEU A C 1
ATOM 747 O O . LEU A 1 95 ? -14.292 -4.562 35.684 1.00 87.00 95 LEU A O 1
ATOM 751 N N . GLU A 1 96 ? -13.922 -3.417 37.573 1.00 87.94 96 GLU A N 1
ATOM 752 C CA . GLU A 1 96 ? -12.550 -3.013 37.233 1.00 87.94 96 GLU A CA 1
ATOM 753 C C . GLU A 1 96 ? -11.605 -4.221 37.187 1.00 87.94 96 GLU A C 1
ATOM 755 O O . GLU A 1 96 ? -10.862 -4.397 36.222 1.00 87.94 96 GLU A O 1
ATOM 760 N N . GLN A 1 97 ? -11.704 -5.119 38.170 1.00 86.50 97 GLN A N 1
ATOM 761 C CA . GLN A 1 97 ? -10.971 -6.385 38.197 1.00 86.50 97 GLN A CA 1
ATOM 762 C C . GLN A 1 97 ? -11.355 -7.269 37.007 1.00 86.50 97 GLN A C 1
ATOM 764 O O . GLN A 1 97 ? -10.482 -7.861 36.372 1.00 86.50 97 GLN A O 1
ATOM 769 N N . TYR A 1 98 ? -12.642 -7.313 36.644 1.00 86.75 98 TYR A N 1
ATOM 770 C CA . TYR A 1 98 ? -13.097 -8.065 35.474 1.00 86.75 98 TYR A CA 1
ATOM 771 C C . TYR A 1 98 ? -12.528 -7.501 34.165 1.00 86.75 98 TYR A C 1
ATOM 773 O O . TYR A 1 98 ? -12.075 -8.257 33.302 1.00 86.75 98 TYR A O 1
ATOM 781 N N . ARG A 1 99 ? -12.502 -6.170 34.019 1.00 89.25 99 ARG A N 1
ATOM 782 C CA . ARG A 1 99 ? -11.902 -5.489 32.861 1.00 89.25 99 ARG A CA 1
ATOM 783 C C . ARG A 1 99 ? -10.406 -5.758 32.766 1.00 89.25 99 ARG A C 1
ATOM 785 O O . ARG A 1 99 ? -9.940 -6.126 31.690 1.00 89.25 99 ARG A O 1
ATOM 792 N N . ALA A 1 100 ? -9.675 -5.627 33.871 1.00 88.69 100 ALA A N 1
ATOM 793 C CA . ALA A 1 100 ? -8.246 -5.919 33.921 1.00 88.69 100 ALA A CA 1
ATOM 794 C C . ALA A 1 100 ? -7.962 -7.381 33.546 1.00 88.69 100 ALA A C 1
ATOM 796 O O . ALA A 1 100 ? -7.096 -7.650 32.714 1.00 88.69 100 ALA A O 1
ATOM 797 N N . PHE A 1 101 ? -8.753 -8.321 34.072 1.00 86.75 101 PHE A N 1
ATOM 798 C CA . PHE A 1 101 ? -8.674 -9.732 33.701 1.00 86.75 101 PHE A CA 1
ATOM 799 C C . PHE A 1 101 ? -8.916 -9.948 32.199 1.00 86.75 101 PHE A C 1
ATOM 801 O O . PHE A 1 101 ? -8.126 -10.621 31.536 1.00 86.75 101 PHE A O 1
ATOM 808 N N . LYS A 1 102 ? -9.966 -9.345 31.629 1.00 88.62 102 LYS A N 1
ATOM 809 C CA . LYS A 1 102 ? -10.257 -9.436 30.190 1.00 88.62 102 LYS A CA 1
ATOM 810 C C . LYS A 1 102 ? -9.143 -8.852 29.328 1.00 88.62 102 LYS A C 1
ATOM 812 O O . LYS A 1 102 ? -8.775 -9.465 28.328 1.00 88.62 102 LYS A O 1
ATOM 817 N N . GLN A 1 103 ? -8.582 -7.714 29.722 1.00 89.00 103 GLN A N 1
ATOM 818 C CA . GLN A 1 103 ? -7.451 -7.102 29.025 1.00 89.00 103 GLN A CA 1
ATOM 819 C C . GLN A 1 103 ? -6.203 -7.982 29.097 1.00 89.00 103 GLN A C 1
ATOM 821 O O . GLN A 1 103 ? -5.560 -8.204 28.074 1.00 89.00 103 GLN A O 1
ATOM 826 N N . ALA A 1 104 ? -5.886 -8.540 30.268 1.00 86.75 104 ALA A N 1
ATOM 827 C CA . ALA A 1 104 ? -4.774 -9.472 30.427 1.00 86.75 104 ALA A CA 1
ATOM 828 C C . ALA A 1 104 ? -4.976 -10.725 29.564 1.00 86.75 104 ALA A C 1
ATOM 830 O O . ALA A 1 104 ? -4.070 -11.120 28.835 1.00 86.75 104 ALA A O 1
ATOM 831 N N . GLN A 1 105 ? -6.185 -11.295 29.559 1.00 86.56 105 GLN A N 1
ATOM 832 C CA . GLN A 1 105 ? -6.540 -12.436 28.718 1.00 86.56 105 GLN A CA 1
ATOM 833 C C . GLN A 1 105 ? -6.373 -12.111 27.227 1.00 86.56 105 GLN A C 1
ATOM 835 O O . GLN A 1 105 ? -5.814 -12.912 26.479 1.00 86.56 105 GLN A O 1
ATOM 840 N N . GLN A 1 106 ? -6.827 -10.936 26.790 1.00 86.94 106 GLN A N 1
ATOM 841 C CA . GLN A 1 106 ? -6.698 -10.492 25.405 1.00 86.94 106 GLN A CA 1
ATOM 842 C C . GLN A 1 106 ? -5.236 -10.233 25.026 1.00 86.94 106 GLN A C 1
ATOM 844 O O . GLN A 1 106 ? -4.813 -10.614 23.939 1.00 86.94 106 GLN A O 1
ATOM 849 N N . ALA A 1 107 ? -4.437 -9.657 25.925 1.00 84.62 107 ALA A N 1
ATOM 850 C CA . ALA A 1 107 ? -3.004 -9.473 25.724 1.00 84.62 107 ALA A CA 1
ATOM 851 C C . ALA A 1 107 ? -2.266 -10.818 25.649 1.00 84.62 107 ALA A C 1
ATOM 853 O O . ALA A 1 107 ? -1.392 -10.992 24.800 1.00 84.62 107 ALA A O 1
ATOM 854 N N . GLN A 1 108 ? -2.637 -11.791 26.487 1.00 82.38 108 GLN A N 1
ATOM 855 C CA . GLN A 1 108 ? -2.110 -13.155 26.431 1.00 82.38 108 GLN A CA 1
ATOM 856 C C . GLN A 1 108 ? -2.454 -13.810 25.088 1.00 82.38 108 GLN A C 1
ATOM 858 O O . GLN A 1 108 ? -1.575 -14.348 24.418 1.00 82.38 108 GLN A O 1
ATOM 863 N N . GLN A 1 109 ? -3.715 -13.701 24.657 1.00 82.19 109 GLN A N 1
ATOM 864 C CA . GLN A 1 109 ? -4.170 -14.196 23.360 1.00 82.19 109 GLN A CA 1
ATOM 865 C C . GLN A 1 109 ? -3.461 -13.497 22.200 1.00 82.19 109 GLN A C 1
ATOM 867 O O . GLN A 1 109 ? -3.083 -14.166 21.253 1.00 82.19 109 GLN A O 1
ATOM 872 N N . ALA A 1 110 ? -3.200 -12.192 22.273 1.00 80.31 110 ALA A N 1
ATOM 873 C CA . ALA A 1 110 ? -2.456 -11.465 21.245 1.00 80.31 110 ALA A CA 1
ATOM 874 C C . ALA A 1 110 ? -0.968 -11.860 21.186 1.00 80.31 110 ALA A C 1
ATOM 876 O O . ALA A 1 110 ? -0.344 -11.751 20.133 1.00 80.31 110 ALA A O 1
ATOM 877 N N . LYS A 1 111 ? -0.385 -12.317 22.304 1.00 77.56 111 LYS A N 1
ATOM 878 C CA . LYS A 1 111 ? 0.973 -12.886 22.341 1.00 77.56 111 LYS A CA 1
ATOM 879 C C . LYS A 1 111 ? 1.027 -14.305 21.769 1.00 77.56 111 LYS A C 1
ATOM 881 O O . LYS A 1 111 ? 2.033 -14.663 21.167 1.00 77.56 111 LYS A O 1
ATOM 886 N N . LEU A 1 112 ? -0.024 -15.095 21.993 1.00 73.44 112 LEU A N 1
ATOM 887 C CA . LEU A 1 112 ? -0.162 -16.478 21.519 1.00 73.44 112 LEU A CA 1
ATOM 888 C C . LEU A 1 112 ? -0.664 -16.563 20.075 1.00 73.44 112 LEU A C 1
ATOM 890 O O . LEU A 1 112 ? -0.370 -17.531 19.378 1.00 73.44 112 LEU A O 1
ATOM 894 N N . ALA A 1 113 ? -1.417 -15.560 19.623 1.00 70.00 113 ALA A N 1
ATOM 895 C CA . ALA A 1 113 ? -1.782 -15.412 18.231 1.00 70.00 113 ALA A CA 1
ATOM 896 C C . ALA A 1 113 ? -0.484 -15.343 17.421 1.00 70.00 113 ALA A C 1
ATOM 898 O O . ALA A 1 113 ? 0.424 -14.593 17.803 1.00 70.00 113 ALA A O 1
ATOM 899 N N . PRO A 1 114 ? -0.366 -16.103 16.319 1.00 61.59 114 PRO A N 1
ATOM 900 C CA . PRO A 1 114 ? 0.773 -15.966 15.438 1.00 61.59 114 PRO A CA 1
ATOM 901 C C . PRO A 1 114 ? 0.787 -14.518 14.960 1.00 61.59 114 PRO A C 1
ATOM 903 O O . PRO A 1 114 ? -0.031 -14.103 14.137 1.00 61.59 114 PRO A O 1
ATOM 906 N N . ARG A 1 115 ? 1.716 -13.722 15.501 1.00 61.69 115 ARG A N 1
ATOM 907 C CA . ARG A 1 115 ? 2.122 -12.486 14.842 1.00 61.69 115 ARG A CA 1
ATOM 908 C C . ARG A 1 115 ? 2.442 -12.891 13.406 1.00 61.69 115 ARG A C 1
ATOM 910 O O . ARG A 1 115 ? 3.104 -13.922 13.254 1.00 61.69 115 ARG A O 1
ATOM 917 N N . PRO A 1 116 ? 1.998 -12.158 12.371 1.00 59.78 116 PRO A N 1
ATOM 918 C CA . PRO A 1 116 ? 2.556 -12.362 11.047 1.00 59.78 116 PRO A CA 1
ATOM 919 C C . PRO A 1 116 ? 4.057 -12.137 11.205 1.00 59.78 116 PRO A C 1
ATOM 921 O O . PRO A 1 116 ? 4.519 -11.009 11.363 1.00 59.78 116 PRO A O 1
ATOM 924 N N . GLN A 1 117 ? 4.806 -13.230 11.325 1.00 57.53 117 GLN A N 1
ATOM 925 C CA . GLN A 1 117 ? 6.246 -13.182 11.356 1.00 57.53 117 GLN A CA 1
ATOM 926 C C . GLN A 1 117 ? 6.589 -12.719 9.955 1.00 57.53 117 GLN A C 1
ATOM 928 O O . GLN A 1 117 ? 6.391 -13.456 8.988 1.00 57.53 117 GLN A O 1
ATOM 933 N N . ALA A 1 118 ? 6.995 -11.458 9.835 1.00 59.56 118 ALA A N 1
ATOM 934 C CA . ALA A 1 118 ? 7.683 -10.998 8.654 1.00 59.56 118 ALA A CA 1
ATOM 935 C C . ALA A 1 118 ? 8.922 -11.886 8.554 1.00 59.56 118 ALA A C 1
ATOM 937 O O . ALA A 1 118 ? 9.902 -11.691 9.268 1.00 59.56 118 ALA A O 1
ATOM 938 N N . ASN A 1 119 ? 8.816 -12.970 7.784 1.00 70.75 119 ASN A N 1
ATOM 939 C CA . ASN A 1 119 ? 9.951 -13.825 7.513 1.00 70.75 119 ASN A CA 1
ATOM 940 C C . ASN A 1 119 ? 10.970 -12.902 6.843 1.00 70.75 119 ASN A C 1
ATOM 942 O O . ASN A 1 119 ? 10.668 -12.413 5.754 1.00 70.75 119 ASN A O 1
ATOM 946 N N . PRO A 1 120 ? 12.149 -12.647 7.436 1.00 72.75 120 PRO A N 1
ATOM 947 C CA . PRO A 1 120 ? 13.121 -11.735 6.834 1.00 72.75 120 PRO A CA 1
ATOM 948 C C . PRO A 1 120 ? 13.530 -12.223 5.436 1.00 72.75 120 PRO A C 1
ATOM 950 O O . PRO A 1 120 ? 13.816 -11.426 4.551 1.00 72.75 120 PRO A O 1
ATOM 953 N N . ALA A 1 121 ? 13.457 -13.538 5.200 1.00 76.12 121 ALA A N 1
ATOM 954 C CA . ALA A 1 121 ? 13.593 -14.139 3.879 1.00 76.12 121 ALA A CA 1
ATOM 955 C C . ALA A 1 121 ? 12.478 -13.719 2.900 1.00 76.12 121 ALA A C 1
ATOM 957 O O . ALA A 1 121 ? 12.767 -13.434 1.744 1.00 76.12 121 ALA A O 1
ATOM 958 N N . MET A 1 122 ? 11.223 -13.648 3.352 1.00 77.50 122 MET A N 1
ATOM 959 C CA . MET A 1 122 ? 10.092 -13.183 2.542 1.00 77.50 122 MET A CA 1
ATOM 960 C C . MET A 1 122 ? 10.212 -11.682 2.259 1.00 77.50 122 MET A C 1
ATOM 962 O O . MET A 1 122 ? 10.050 -11.270 1.119 1.00 77.50 122 MET A O 1
ATOM 966 N N . GLU A 1 123 ? 10.551 -10.862 3.258 1.00 80.44 123 GLU A N 1
ATOM 967 C CA . GLU A 1 123 ? 10.787 -9.425 3.047 1.00 80.44 123 GLU A CA 1
ATOM 968 C C . GLU A 1 123 ? 11.940 -9.173 2.072 1.00 80.44 123 GLU A C 1
ATOM 970 O O . GLU A 1 123 ? 11.811 -8.339 1.178 1.00 80.44 123 GLU A O 1
ATOM 975 N N . ALA A 1 124 ? 13.037 -9.925 2.190 1.00 83.25 124 ALA A N 1
ATOM 976 C CA . ALA A 1 124 ? 14.151 -9.850 1.252 1.00 83.25 124 ALA A CA 1
ATOM 977 C C . ALA A 1 124 ? 13.734 -10.263 -0.169 1.00 83.25 124 ALA A C 1
ATOM 979 O O . ALA A 1 124 ? 14.142 -9.616 -1.133 1.00 83.25 124 ALA A O 1
ATOM 980 N N . GLN A 1 125 ? 12.891 -11.293 -0.309 1.00 84.38 125 GLN A N 1
ATOM 981 C CA . GLN A 1 125 ? 12.324 -11.697 -1.600 1.00 84.38 125 GLN A CA 1
ATOM 982 C C . GLN A 1 125 ? 11.432 -10.597 -2.184 1.00 84.38 125 GLN A C 1
ATOM 984 O O . GLN A 1 125 ? 11.645 -10.194 -3.323 1.00 84.38 125 GLN A O 1
ATOM 989 N N . VAL A 1 126 ? 10.508 -10.032 -1.401 1.00 86.25 126 VAL A N 1
ATOM 990 C CA . VAL A 1 126 ? 9.646 -8.924 -1.849 1.00 86.25 126 VAL A CA 1
ATOM 991 C C . VAL A 1 126 ? 10.480 -7.704 -2.244 1.00 86.25 126 VAL A C 1
ATOM 993 O O . VAL A 1 126 ? 10.210 -7.083 -3.269 1.00 86.25 126 VAL A O 1
ATOM 996 N N . ALA A 1 127 ? 11.517 -7.363 -1.477 1.00 86.94 127 ALA A N 1
ATOM 997 C CA . ALA A 1 127 ? 12.404 -6.244 -1.784 1.00 86.94 127 ALA A CA 1
ATOM 998 C C . ALA A 1 127 ? 13.209 -6.476 -3.074 1.00 86.94 127 ALA A C 1
ATOM 1000 O O . ALA A 1 127 ? 13.333 -5.561 -3.892 1.00 86.94 127 ALA A O 1
ATOM 1001 N N . ALA A 1 128 ? 13.722 -7.693 -3.282 1.00 88.50 128 ALA A N 1
ATOM 1002 C CA . ALA A 1 128 ? 14.424 -8.069 -4.505 1.00 88.50 128 ALA A CA 1
ATOM 1003 C C . ALA A 1 128 ? 13.495 -8.021 -5.728 1.00 88.50 128 ALA A C 1
ATOM 1005 O O . ALA A 1 128 ? 13.858 -7.474 -6.770 1.00 88.50 128 ALA A O 1
ATOM 1006 N N . GLU A 1 129 ? 12.273 -8.528 -5.590 1.00 88.19 129 GLU A N 1
ATOM 1007 C CA . GLU A 1 129 ? 11.252 -8.480 -6.635 1.00 88.19 129 GLU A CA 1
ATOM 1008 C C . GLU A 1 129 ? 10.828 -7.042 -6.958 1.00 88.19 129 GLU A C 1
ATOM 1010 O O . GLU A 1 129 ? 10.751 -6.651 -8.124 1.00 88.19 129 GLU A O 1
ATOM 1015 N N . LEU A 1 130 ? 10.649 -6.202 -5.940 1.00 88.81 130 LEU A N 1
ATOM 1016 C CA . LEU A 1 130 ? 10.338 -4.787 -6.122 1.00 88.81 130 LEU A CA 1
ATOM 1017 C C . LEU A 1 130 ? 11.481 -4.033 -6.824 1.00 88.81 130 LEU A C 1
ATOM 1019 O O . LEU A 1 130 ? 11.228 -3.150 -7.646 1.00 88.81 130 LEU A O 1
ATOM 1023 N N . ALA A 1 131 ? 12.738 -4.397 -6.553 1.00 88.44 131 ALA A N 1
ATOM 1024 C CA . ALA A 1 131 ? 13.890 -3.843 -7.260 1.00 88.44 131 ALA A CA 1
ATOM 1025 C C . ALA A 1 131 ? 13.877 -4.199 -8.758 1.00 88.44 131 ALA A C 1
ATOM 1027 O O . ALA A 1 131 ? 14.221 -3.353 -9.584 1.00 88.44 131 ALA A O 1
ATOM 1028 N N . GLN A 1 132 ? 13.422 -5.401 -9.126 1.00 88.19 132 GLN A N 1
ATOM 1029 C CA . GLN A 1 132 ? 13.244 -5.783 -10.533 1.00 88.19 132 GLN A CA 1
ATOM 1030 C C . GLN A 1 132 ? 12.100 -5.008 -11.194 1.00 88.19 132 GLN A C 1
ATOM 1032 O O . GLN A 1 132 ? 12.244 -4.523 -12.316 1.00 88.19 132 GLN A O 1
ATOM 1037 N N . ILE A 1 133 ? 10.981 -4.813 -10.492 1.00 87.62 133 ILE A N 1
ATOM 1038 C CA . ILE A 1 133 ? 9.872 -3.994 -10.999 1.00 87.62 133 ILE A CA 1
ATOM 1039 C C . ILE A 1 133 ? 10.328 -2.544 -11.225 1.00 87.62 133 ILE A C 1
ATOM 1041 O O . ILE A 1 133 ? 9.975 -1.957 -12.246 1.00 87.62 133 ILE A O 1
ATOM 1045 N N . ARG A 1 134 ? 11.189 -1.991 -10.356 1.00 89.38 134 ARG A N 1
ATOM 1046 C CA . ARG A 1 134 ? 11.795 -0.655 -10.541 1.00 89.38 134 ARG A CA 1
ATOM 1047 C C . ARG A 1 134 ? 12.608 -0.519 -11.824 1.00 89.38 134 ARG A C 1
ATOM 1049 O O . ARG A 1 134 ? 12.654 0.575 -12.380 1.00 89.38 134 ARG A O 1
ATOM 1056 N N . GLN A 1 135 ? 13.250 -1.592 -12.288 1.00 87.31 135 GLN A N 1
ATOM 1057 C CA . GLN A 1 135 ? 13.985 -1.582 -13.558 1.00 87.31 135 GLN A CA 1
ATOM 1058 C C . GLN A 1 135 ? 13.037 -1.515 -14.758 1.00 87.31 135 GLN A C 1
ATOM 1060 O O . GLN A 1 135 ? 13.332 -0.832 -15.735 1.00 87.31 135 GLN A O 1
ATOM 1065 N N . LEU A 1 136 ? 11.896 -2.205 -14.678 1.00 84.38 136 LEU A N 1
ATOM 1066 C CA . LEU A 1 136 ? 10.877 -2.203 -15.729 1.00 84.38 136 LEU A CA 1
ATOM 1067 C C . LEU A 1 136 ? 10.072 -0.901 -15.742 1.00 84.38 136 LEU A C 1
ATOM 1069 O O . LEU A 1 136 ? 9.736 -0.390 -16.808 1.00 84.38 136 LEU A O 1
ATOM 1073 N N . ASN A 1 137 ? 9.766 -0.356 -14.566 1.00 81.56 137 ASN A N 1
ATOM 1074 C CA . ASN A 1 137 ? 9.059 0.904 -14.422 1.00 81.56 137 ASN A CA 1
ATOM 1075 C C . ASN A 1 137 ? 9.611 1.711 -13.232 1.00 81.56 137 ASN A C 1
ATOM 1077 O O . ASN A 1 137 ? 9.312 1.403 -12.075 1.00 81.56 137 ASN A O 1
ATOM 1081 N N . PRO A 1 138 ? 10.365 2.795 -13.492 1.00 84.00 138 PRO A N 1
ATOM 1082 C CA . PRO A 1 138 ? 11.000 3.588 -12.441 1.00 84.00 138 PRO A CA 1
ATOM 1083 C C . PRO A 1 138 ? 10.013 4.379 -11.566 1.00 84.00 138 PRO A C 1
ATOM 1085 O O . PRO A 1 138 ? 10.416 4.905 -10.527 1.00 84.00 138 PRO A O 1
ATOM 1088 N N . ASN A 1 139 ? 8.733 4.467 -11.946 1.00 84.31 139 ASN A N 1
ATOM 1089 C CA . ASN A 1 139 ? 7.711 5.164 -11.159 1.00 84.31 139 ASN A CA 1
ATOM 1090 C C . ASN A 1 139 ? 7.230 4.361 -9.939 1.00 84.31 139 ASN A C 1
ATOM 1092 O O . ASN A 1 139 ? 6.564 4.918 -9.073 1.00 84.31 139 ASN A O 1
ATOM 1096 N N . ILE A 1 140 ? 7.566 3.072 -9.852 1.00 81.69 140 ILE A N 1
ATOM 1097 C CA . ILE A 1 140 ? 7.110 2.175 -8.784 1.00 81.69 140 ILE A CA 1
ATOM 1098 C C . ILE A 1 140 ? 8.160 2.149 -7.685 1.00 81.69 140 ILE A C 1
ATOM 1100 O O . ILE A 1 140 ? 9.224 1.576 -7.884 1.00 81.69 140 ILE A O 1
ATOM 1104 N N . ARG A 1 141 ? 7.912 2.760 -6.524 1.00 81.50 141 ARG A N 1
ATOM 1105 C CA . ARG A 1 141 ? 8.897 2.789 -5.426 1.00 81.50 141 ARG A CA 1
ATOM 1106 C C . ARG A 1 141 ? 8.540 1.857 -4.281 1.00 81.50 141 ARG A C 1
ATOM 1108 O O . ARG A 1 141 ? 9.440 1.412 -3.574 1.00 81.50 141 ARG A O 1
ATOM 1115 N N . SER A 1 142 ? 7.258 1.570 -4.107 1.00 82.62 142 SER A N 1
ATOM 1116 C CA . SER A 1 142 ? 6.731 0.787 -2.996 1.00 82.62 142 SER A CA 1
ATOM 1117 C C . SER A 1 142 ? 5.627 -0.172 -3.438 1.00 82.62 142 SER A C 1
ATOM 1119 O O . SER A 1 142 ? 5.031 -0.018 -4.505 1.00 82.62 142 SER A O 1
ATOM 1121 N N . VAL A 1 143 ? 5.306 -1.137 -2.570 1.00 76.25 143 VAL A N 1
ATOM 1122 C CA . VAL A 1 143 ? 4.133 -2.009 -2.749 1.00 76.25 143 VAL A CA 1
ATOM 1123 C C . VAL A 1 143 ? 2.831 -1.194 -2.757 1.00 76.25 143 VAL A C 1
ATOM 1125 O O . VAL A 1 143 ? 1.870 -1.578 -3.411 1.00 76.25 143 VAL A O 1
ATOM 1128 N N . GLY A 1 144 ? 2.809 -0.037 -2.084 1.00 81.44 144 GLY A N 1
ATOM 1129 C CA . GLY A 1 144 ? 1.669 0.880 -2.099 1.00 81.44 144 GLY A CA 1
ATOM 1130 C C . GLY A 1 144 ? 1.418 1.497 -3.475 1.00 81.44 144 GLY A C 1
ATOM 1131 O O . GLY A 1 144 ? 0.267 1.605 -3.889 1.00 81.44 144 GLY A O 1
ATOM 1132 N N . ASP A 1 145 ? 2.477 1.817 -4.222 1.00 83.06 145 ASP A N 1
ATOM 1133 C CA . ASP A 1 145 ? 2.339 2.371 -5.573 1.00 83.06 145 ASP A CA 1
ATOM 1134 C C . ASP A 1 145 ? 1.694 1.350 -6.519 1.00 83.06 145 ASP A C 1
ATOM 1136 O O . ASP A 1 145 ? 0.861 1.707 -7.346 1.00 83.06 145 ASP A O 1
ATOM 1140 N N . LEU A 1 146 ? 1.994 0.056 -6.351 1.00 77.81 146 LEU A N 1
ATOM 1141 C CA . LEU A 1 146 ? 1.385 -1.021 -7.147 1.00 77.81 146 LEU A CA 1
ATOM 1142 C C . LEU A 1 146 ? -0.148 -1.060 -7.027 1.00 77.81 146 LEU A C 1
ATOM 1144 O O . LEU A 1 146 ? -0.824 -1.563 -7.924 1.00 77.81 146 LEU A O 1
ATOM 1148 N N . LEU A 1 147 ? -0.703 -0.519 -5.939 1.00 79.75 147 LEU A N 1
ATOM 1149 C CA . LEU A 1 147 ? -2.141 -0.507 -5.670 1.00 79.75 147 LEU A CA 1
ATOM 1150 C C . LEU A 1 147 ? -2.858 0.718 -6.248 1.00 79.75 147 LEU A C 1
ATOM 1152 O O . LEU A 1 147 ? -4.067 0.665 -6.463 1.00 79.75 147 LEU A O 1
ATOM 1156 N N . THR A 1 148 ? -2.140 1.808 -6.517 1.00 82.00 148 THR A N 1
ATOM 1157 C CA . THR A 1 148 ? -2.704 3.038 -7.101 1.00 82.00 148 THR A CA 1
ATOM 1158 C C . THR A 1 148 ? -2.623 3.062 -8.628 1.00 82.00 148 THR A C 1
ATOM 1160 O O . THR A 1 148 ? -3.123 3.990 -9.264 1.00 82.00 148 THR A O 1
ATOM 1163 N N . MET A 1 149 ? -2.034 2.031 -9.239 1.00 75.94 149 MET A N 1
ATOM 1164 C CA . MET A 1 149 ? -1.841 1.949 -10.685 1.00 75.94 149 MET A CA 1
ATOM 1165 C C . MET A 1 149 ? -3.099 1.562 -11.470 1.00 75.94 149 MET A C 1
ATOM 1167 O O . MET A 1 149 ? -3.956 0.812 -10.985 1.00 75.94 149 MET A O 1
ATOM 1171 N N . PRO A 1 150 ? -3.171 1.968 -12.753 1.00 76.44 150 PRO A N 1
ATOM 1172 C CA . PRO A 1 150 ? -4.091 1.356 -13.703 1.00 76.44 150 PRO A CA 1
ATOM 1173 C C . PRO A 1 150 ? -3.837 -0.158 -13.730 1.00 76.44 150 PRO A C 1
ATOM 1175 O O . PRO A 1 150 ? -2.690 -0.571 -13.846 1.00 76.44 150 PRO A O 1
ATOM 1178 N N . ARG A 1 151 ? -4.886 -0.985 -13.629 1.00 82.56 151 ARG A N 1
ATOM 1179 C CA . ARG A 1 151 ? -4.809 -2.466 -13.528 1.00 82.56 151 ARG A CA 1
ATOM 1180 C C . ARG A 1 151 ? -4.322 -3.041 -12.185 1.00 82.56 151 ARG A C 1
ATOM 1182 O O . ARG A 1 151 ? -4.154 -4.254 -12.082 1.00 82.56 151 ARG A O 1
ATOM 1189 N N . ALA A 1 152 ? -4.252 -2.242 -11.115 1.00 83.94 152 ALA A N 1
ATOM 1190 C CA . ALA A 1 152 ? -3.944 -2.731 -9.760 1.00 83.94 152 ALA A CA 1
ATOM 1191 C C . ALA A 1 152 ? -4.829 -3.910 -9.298 1.00 83.94 152 ALA A C 1
ATOM 1193 O O . ALA A 1 152 ? -4.369 -4.817 -8.606 1.00 83.94 152 ALA A O 1
ATOM 1194 N N . LYS A 1 153 ? -6.103 -3.938 -9.718 1.00 86.75 153 LYS A N 1
ATOM 1195 C CA . LYS A 1 153 ? -7.036 -5.032 -9.399 1.00 86.75 153 LYS A CA 1
ATOM 1196 C C . LYS A 1 153 ? -6.604 -6.372 -10.005 1.00 86.75 153 LYS A C 1
ATOM 1198 O O . LYS A 1 153 ? -6.706 -7.397 -9.338 1.00 86.75 153 LYS A O 1
ATOM 1203 N N . GLU A 1 154 ? -6.134 -6.368 -11.248 1.00 87.88 154 GLU A N 1
ATOM 1204 C CA . GLU A 1 154 ? -5.665 -7.571 -11.947 1.00 87.88 154 GLU A CA 1
ATOM 1205 C C . GLU A 1 154 ? -4.339 -8.045 -11.356 1.00 87.88 154 GLU A C 1
ATOM 1207 O O . GLU A 1 154 ? -4.187 -9.226 -11.047 1.00 87.88 154 GLU A O 1
ATOM 1212 N N . PHE A 1 155 ? -3.431 -7.105 -11.080 1.00 87.94 155 PHE A N 1
ATOM 1213 C CA . PHE A 1 155 ? -2.194 -7.372 -10.353 1.00 87.94 155 PHE A CA 1
ATOM 1214 C C . PHE A 1 155 ? -2.460 -8.056 -9.005 1.00 87.94 155 PHE A C 1
ATOM 1216 O O . PHE A 1 155 ? -1.909 -9.121 -8.725 1.00 87.94 155 PHE A O 1
ATOM 1223 N N . TYR A 1 156 ? -3.370 -7.505 -8.195 1.00 87.19 156 TYR A N 1
ATOM 1224 C CA . TYR A 1 156 ? -3.729 -8.089 -6.903 1.00 87.19 156 TYR A CA 1
ATOM 1225 C C . TYR A 1 156 ? -4.297 -9.508 -7.041 1.00 87.19 156 TYR A C 1
ATOM 1227 O O . TYR A 1 156 ? -3.952 -10.391 -6.258 1.00 87.19 156 TYR A O 1
ATOM 1235 N N . GLN A 1 157 ? -5.141 -9.761 -8.046 1.00 90.06 157 GLN A N 1
ATOM 1236 C CA . GLN A 1 157 ? -5.670 -11.103 -8.302 1.00 90.06 157 GLN A CA 1
ATOM 1237 C C . GLN A 1 157 ? -4.567 -12.092 -8.684 1.00 90.06 157 GLN A C 1
ATOM 1239 O O . GLN A 1 157 ? -4.583 -13.231 -8.217 1.00 90.06 157 GLN A O 1
ATOM 1244 N N . LEU A 1 158 ? -3.592 -11.661 -9.487 1.00 89.06 158 LEU A N 1
ATOM 1245 C CA . LEU A 1 158 ? -2.455 -12.486 -9.886 1.00 89.06 158 LEU A CA 1
ATOM 1246 C C . LEU A 1 158 ? -1.552 -12.824 -8.695 1.00 89.06 158 LEU A C 1
ATOM 1248 O O . LEU A 1 158 ? -1.173 -13.987 -8.553 1.00 89.06 158 LEU A O 1
ATOM 1252 N N . VAL A 1 159 ? -1.273 -11.862 -7.814 1.00 88.12 159 VAL A N 1
ATOM 1253 C CA . VAL A 1 159 ? -0.519 -12.102 -6.572 1.00 88.12 159 VAL A CA 1
ATOM 1254 C C . VAL A 1 159 ? -1.303 -13.021 -5.632 1.00 88.12 159 VAL A C 1
ATOM 1256 O O . VAL A 1 159 ? -0.755 -13.988 -5.110 1.00 88.12 159 VAL A O 1
ATOM 1259 N N . LYS A 1 160 ? -2.617 -12.804 -5.476 1.00 88.56 160 LYS A N 1
ATOM 1260 C CA . LYS A 1 160 ? -3.495 -13.672 -4.669 1.00 88.56 160 LYS A CA 1
ATOM 1261 C C . LYS A 1 160 ? -3.536 -15.114 -5.188 1.00 88.56 160 LYS A C 1
ATOM 1263 O O . LYS A 1 160 ? -3.728 -16.038 -4.405 1.00 88.56 160 LYS A O 1
ATOM 1268 N N . ARG A 1 161 ? -3.344 -15.314 -6.494 1.00 91.44 161 ARG A N 1
ATOM 1269 C CA . ARG A 1 161 ? -3.241 -16.640 -7.123 1.00 91.44 161 ARG A CA 1
ATOM 1270 C C . ARG A 1 161 ? -1.901 -17.341 -6.852 1.00 91.44 161 ARG A C 1
ATOM 1272 O O . ARG A 1 161 ? -1.764 -18.503 -7.216 1.00 91.44 161 ARG A O 1
ATOM 1279 N N . GLY A 1 162 ? -0.936 -16.657 -6.235 1.00 87.12 162 GLY A N 1
ATOM 1280 C CA . GLY A 1 162 ? 0.389 -17.190 -5.913 1.00 87.12 162 GLY A CA 1
ATOM 1281 C C . GLY A 1 162 ? 1.472 -16.887 -6.950 1.00 87.12 162 GLY A C 1
ATOM 1282 O O . GLY A 1 162 ? 2.514 -17.534 -6.926 1.00 87.12 162 GLY A O 1
ATOM 1283 N N . ASN A 1 163 ? 1.253 -15.939 -7.869 1.00 87.69 163 ASN A N 1
ATOM 1284 C CA . ASN A 1 163 ? 2.333 -15.482 -8.749 1.00 87.69 163 ASN A CA 1
ATOM 1285 C C . ASN A 1 163 ? 3.289 -14.544 -7.989 1.00 87.69 163 ASN A C 1
ATOM 1287 O O . ASN A 1 163 ? 2.848 -13.763 -7.144 1.00 87.69 163 ASN A O 1
ATOM 1291 N N . SER A 1 164 ? 4.574 -14.583 -8.354 1.00 88.31 164 SER A N 1
ATOM 1292 C CA . SER A 1 164 ? 5.582 -13.597 -7.932 1.00 88.31 164 SER A CA 1
ATOM 1293 C C . SER A 1 164 ? 5.142 -12.177 -8.312 1.00 88.31 164 SER A C 1
ATOM 1295 O O . SER A 1 164 ? 4.458 -11.984 -9.326 1.00 88.31 164 SER A O 1
ATOM 1297 N N . PHE A 1 165 ? 5.540 -11.168 -7.531 1.00 85.94 165 PHE A N 1
ATOM 1298 C CA . PHE A 1 165 ? 5.195 -9.771 -7.798 1.00 85.94 165 PHE A CA 1
ATOM 1299 C C . PHE A 1 165 ? 5.711 -9.332 -9.173 1.00 85.94 165 PHE A C 1
ATOM 1301 O O . PHE A 1 165 ? 5.030 -8.591 -9.882 1.00 85.94 165 PHE A O 1
ATOM 1308 N N . VAL A 1 166 ? 6.877 -9.829 -9.592 1.00 88.25 166 VAL A N 1
ATOM 1309 C CA . VAL A 1 166 ? 7.476 -9.500 -10.895 1.00 88.25 166 VAL A CA 1
ATOM 1310 C C . VAL A 1 166 ? 6.646 -10.056 -12.048 1.00 88.25 166 VAL A C 1
ATOM 1312 O O . VAL A 1 166 ? 6.367 -9.343 -13.014 1.00 88.25 166 VAL A O 1
ATOM 1315 N N . ASP A 1 167 ? 6.230 -11.316 -11.957 1.00 89.12 167 ASP A N 1
ATOM 1316 C CA . ASP A 1 167 ? 5.453 -11.963 -13.016 1.00 89.12 167 ASP A CA 1
ATOM 1317 C C . ASP A 1 167 ? 4.028 -11.424 -13.074 1.00 89.12 167 ASP A C 1
ATOM 1319 O O . ASP A 1 167 ? 3.525 -11.130 -14.158 1.00 89.12 167 ASP A O 1
ATOM 1323 N N . ALA A 1 168 ? 3.404 -11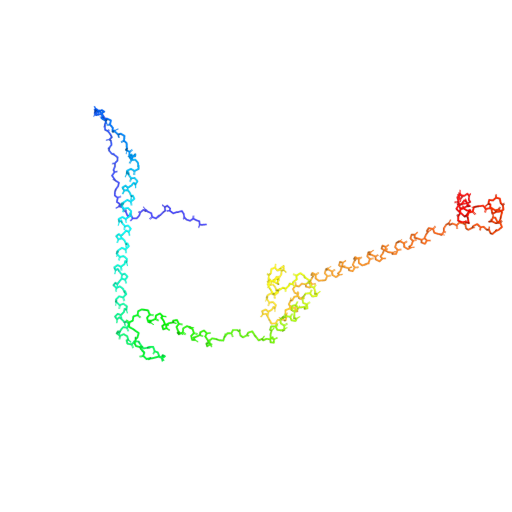.194 -11.916 1.00 89.38 168 ALA A N 1
ATOM 1324 C CA . ALA A 1 168 ? 2.118 -10.513 -11.841 1.00 89.38 168 ALA A CA 1
ATOM 1325 C C . ALA A 1 168 ? 2.183 -9.126 -12.500 1.00 89.38 168 ALA A C 1
ATOM 1327 O O . ALA A 1 168 ? 1.273 -8.756 -13.243 1.00 89.38 168 ALA A O 1
ATOM 1328 N N . TYR A 1 169 ? 3.276 -8.384 -12.283 1.00 86.56 169 TYR A N 1
ATOM 1329 C CA . TYR A 1 169 ? 3.493 -7.077 -12.899 1.00 86.56 169 TYR A CA 1
ATOM 1330 C C . TYR A 1 169 ? 3.625 -7.171 -14.424 1.00 86.56 169 TYR A C 1
ATOM 1332 O O . TYR A 1 169 ? 2.940 -6.455 -15.154 1.00 86.56 169 TYR A O 1
ATOM 1340 N N . LYS A 1 170 ? 4.465 -8.083 -14.925 1.00 87.75 170 LYS A N 1
ATOM 1341 C CA . LYS A 1 170 ? 4.646 -8.291 -16.370 1.00 87.75 170 LYS A CA 1
ATOM 1342 C C . LYS A 1 170 ? 3.351 -8.705 -17.057 1.00 87.75 170 LYS A C 1
ATOM 1344 O O . LYS A 1 170 ? 3.072 -8.206 -18.139 1.00 87.75 170 LYS A O 1
ATOM 1349 N N . LEU A 1 171 ? 2.570 -9.591 -16.441 1.00 89.06 171 LEU A N 1
ATOM 1350 C CA . LEU A 1 171 ? 1.301 -10.065 -16.992 1.00 89.06 171 LEU A CA 1
ATOM 1351 C C . LEU A 1 171 ? 0.243 -8.957 -17.019 1.00 89.06 171 LEU A C 1
ATOM 1353 O O . LEU A 1 171 ? -0.413 -8.776 -18.040 1.00 89.06 171 LEU A O 1
ATOM 1357 N N . ALA A 1 172 ? 0.110 -8.183 -15.938 1.00 87.81 172 ALA A N 1
ATOM 1358 C CA . ALA A 1 172 ? -0.857 -7.086 -15.872 1.00 87.81 172 ALA A CA 1
ATOM 1359 C C . ALA A 1 172 ? -0.502 -5.916 -16.812 1.00 87.81 172 ALA A C 1
ATOM 1361 O O . ALA A 1 172 ? -1.390 -5.215 -17.294 1.00 87.81 172 ALA A O 1
ATOM 1362 N N . HIS A 1 173 ? 0.790 -5.706 -17.090 1.00 85.69 173 HIS A N 1
ATOM 1363 C CA . HIS A 1 173 ? 1.283 -4.593 -17.910 1.00 85.69 173 HIS A CA 1
ATOM 1364 C C . HIS A 1 173 ? 1.885 -5.017 -19.254 1.00 85.69 173 HIS A C 1
ATOM 1366 O O . HIS A 1 173 ? 2.580 -4.220 -19.890 1.00 85.69 173 HIS A O 1
ATOM 1372 N N . TYR A 1 174 ? 1.608 -6.237 -19.716 1.00 86.00 174 TYR A N 1
ATOM 1373 C CA . TYR A 1 174 ? 2.199 -6.783 -20.939 1.00 86.00 174 TYR A CA 1
ATOM 1374 C C . TYR A 1 174 ? 1.909 -5.912 -22.168 1.00 86.00 174 TYR A C 1
ATOM 1376 O O . TYR A 1 174 ? 2.823 -5.550 -22.914 1.00 86.00 174 TYR A O 1
ATOM 1384 N N . ASP A 1 175 ? 0.649 -5.510 -22.342 1.00 86.88 175 ASP A N 1
ATOM 1385 C CA . ASP A 1 175 ? 0.229 -4.680 -23.472 1.00 86.88 175 ASP A CA 1
ATOM 1386 C C . ASP A 1 175 ? 0.933 -3.319 -23.460 1.00 86.88 175 ASP A C 1
ATOM 1388 O O . ASP A 1 175 ? 1.422 -2.852 -24.490 1.00 86.88 175 ASP A O 1
ATOM 1392 N 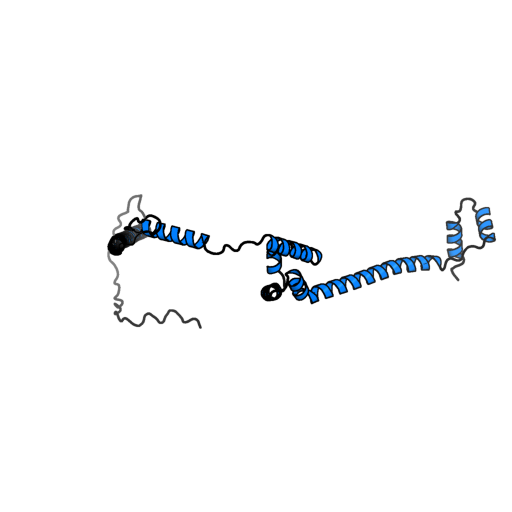N . GLN A 1 176 ? 1.049 -2.699 -22.282 1.00 85.25 176 GLN A N 1
ATOM 1393 C CA . GLN A 1 176 ? 1.713 -1.407 -22.126 1.00 85.25 176 GLN A CA 1
ATOM 1394 C C . GLN A 1 176 ? 3.216 -1.514 -22.413 1.00 85.25 176 GLN A C 1
ATOM 1396 O O . GLN A 1 176 ? 3.758 -0.680 -23.139 1.00 85.25 176 GLN A O 1
ATOM 1401 N N . LEU A 1 177 ? 3.885 -2.543 -21.883 1.00 84.25 177 LEU A N 1
ATOM 1402 C CA . LEU A 1 177 ? 5.302 -2.818 -22.141 1.00 84.25 177 LEU A CA 1
ATOM 1403 C C . LEU A 1 177 ? 5.558 -3.040 -23.637 1.00 84.25 177 LEU A C 1
ATOM 1405 O O . LEU A 1 177 ? 6.498 -2.477 -24.198 1.00 84.25 177 LEU A O 1
ATOM 1409 N N . THR A 1 178 ? 4.683 -3.789 -24.308 1.00 88.25 178 THR A N 1
ATOM 1410 C CA . THR A 1 178 ? 4.784 -4.062 -25.748 1.00 88.25 178 THR A CA 1
ATOM 1411 C C . THR A 1 178 ? 4.586 -2.794 -26.578 1.00 88.25 178 THR A C 1
ATOM 1413 O O . THR A 1 178 ? 5.353 -2.524 -27.505 1.00 88.25 178 THR A O 1
ATOM 1416 N N . GLN A 1 179 ? 3.597 -1.967 -26.229 1.00 88.00 179 GLN A N 1
ATOM 1417 C CA . GLN A 1 179 ? 3.363 -0.685 -26.897 1.00 88.00 179 GLN A CA 1
ATOM 1418 C C . GLN A 1 179 ? 4.526 0.292 -26.697 1.00 88.00 179 GLN A C 1
ATOM 1420 O O . GLN A 1 179 ? 4.941 0.944 -27.657 1.00 88.00 179 GLN A O 1
ATOM 1425 N N . GLN A 1 180 ? 5.084 0.371 -25.486 1.00 87.81 180 GLN A N 1
ATOM 1426 C CA . GLN A 1 180 ? 6.258 1.197 -25.198 1.00 87.81 180 GLN A CA 1
ATOM 1427 C C . GLN A 1 180 ? 7.486 0.726 -25.979 1.00 87.81 180 GLN A C 1
ATOM 1429 O O . GLN A 1 180 ? 8.155 1.549 -26.603 1.00 87.81 180 GLN A O 1
ATOM 1434 N N . ALA A 1 181 ? 7.749 -0.582 -26.020 1.00 88.06 181 ALA A N 1
ATOM 1435 C CA . ALA A 1 181 ? 8.841 -1.149 -26.807 1.00 88.06 181 ALA A CA 1
ATOM 1436 C C . ALA A 1 181 ? 8.672 -0.855 -28.307 1.00 88.06 181 ALA A C 1
ATOM 1438 O O . ALA A 1 181 ? 9.617 -0.423 -28.968 1.00 88.06 181 ALA A O 1
ATOM 1439 N N . ALA A 1 182 ? 7.457 -1.003 -28.843 1.00 92.00 182 ALA A N 1
ATOM 1440 C CA . ALA A 1 182 ? 7.159 -0.675 -30.234 1.00 92.00 182 ALA A CA 1
ATOM 1441 C C . ALA A 1 182 ? 7.320 0.827 -30.530 1.00 92.00 182 ALA A C 1
ATOM 1443 O O . ALA A 1 182 ? 7.847 1.200 -31.579 1.00 92.00 182 ALA A O 1
ATOM 1444 N N . ALA A 1 183 ? 6.891 1.706 -29.620 1.00 90.94 183 ALA A N 1
ATOM 1445 C CA . ALA A 1 183 ? 7.071 3.150 -29.752 1.00 90.94 183 ALA A CA 1
ATOM 1446 C C . ALA A 1 183 ? 8.557 3.542 -29.713 1.00 90.94 183 ALA A C 1
ATOM 1448 O O . ALA A 1 183 ? 9.011 4.300 -30.572 1.00 90.94 183 ALA A O 1
ATOM 1449 N N . ALA A 1 184 ? 9.325 2.966 -28.786 1.00 91.25 184 ALA A N 1
ATOM 1450 C CA . ALA A 1 184 ? 10.765 3.168 -28.689 1.00 91.25 184 ALA A CA 1
ATOM 1451 C C . ALA A 1 184 ? 11.489 2.683 -29.955 1.00 91.25 184 ALA A C 1
ATOM 1453 O O . ALA A 1 184 ? 12.306 3.416 -30.507 1.00 91.25 184 ALA A O 1
ATOM 1454 N N . ALA A 1 185 ? 11.137 1.506 -30.480 1.00 92.88 185 ALA A N 1
ATOM 1455 C CA . ALA A 1 185 ? 11.695 0.985 -31.728 1.00 92.88 185 ALA A CA 1
ATOM 1456 C C . ALA A 1 185 ? 11.378 1.894 -32.928 1.00 92.88 185 ALA A C 1
ATOM 1458 O O . ALA A 1 185 ? 12.259 2.195 -33.735 1.00 92.88 185 ALA A O 1
ATOM 1459 N N . ARG A 1 186 ? 10.140 2.403 -33.027 1.00 94.31 186 ARG A N 1
ATOM 1460 C CA . ARG A 1 186 ? 9.763 3.391 -34.054 1.00 94.31 186 ARG A CA 1
ATOM 1461 C C . ARG A 1 186 ? 10.588 4.668 -33.929 1.00 94.31 186 ARG A C 1
ATOM 1463 O O . ARG A 1 186 ? 11.075 5.171 -34.937 1.00 94.31 186 ARG A O 1
ATOM 1470 N N . GLN A 1 187 ? 10.779 5.175 -32.715 1.00 93.00 187 GLN A N 1
ATOM 1471 C CA . GLN A 1 187 ? 11.585 6.369 -32.475 1.00 93.00 187 GLN A CA 1
ATOM 1472 C C . GLN A 1 187 ? 13.064 6.136 -32.810 1.00 93.00 187 GLN A C 1
ATOM 1474 O O . GLN A 1 187 ? 13.689 6.984 -33.441 1.00 93.00 187 GLN A O 1
ATOM 1479 N N . GLN A 1 188 ? 13.627 4.979 -32.459 1.00 92.19 188 GLN A N 1
ATOM 1480 C CA . GLN A 1 188 ? 14.990 4.598 -32.838 1.00 92.19 188 GLN A CA 1
ATOM 1481 C C . GLN A 1 188 ? 15.149 4.527 -34.359 1.00 92.19 188 GLN A C 1
ATOM 1483 O O . GLN A 1 188 ? 16.098 5.095 -34.900 1.00 92.19 188 GLN A O 1
ATOM 1488 N N . ALA A 1 189 ? 14.198 3.905 -35.062 1.00 92.12 189 ALA A N 1
ATOM 1489 C CA . ALA A 1 189 ? 14.188 3.860 -36.521 1.00 92.12 189 ALA A CA 1
ATOM 1490 C C . ALA A 1 189 ? 14.093 5.267 -37.134 1.00 92.12 189 ALA A C 1
ATOM 1492 O O . ALA A 1 189 ? 14.815 5.574 -38.081 1.00 92.12 189 ALA A O 1
ATOM 1493 N N . GLN A 1 190 ? 13.267 6.152 -36.565 1.00 92.50 190 GLN A N 1
ATOM 1494 C CA . GLN A 1 190 ? 13.183 7.554 -36.982 1.00 92.50 190 GLN A CA 1
ATOM 1495 C C . GLN A 1 190 ? 14.494 8.305 -36.739 1.00 92.50 190 GLN A C 1
ATOM 1497 O O . GLN A 1 190 ? 14.944 9.033 -37.618 1.00 92.50 190 GLN A O 1
ATOM 1502 N N . ASN A 1 191 ? 15.132 8.119 -35.584 1.00 92.50 191 ASN A N 1
ATOM 1503 C CA . ASN A 1 191 ? 16.414 8.746 -3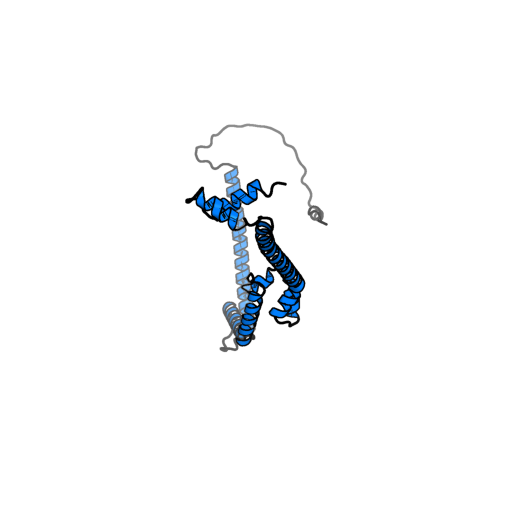5.269 1.00 92.50 191 ASN A CA 1
ATOM 1504 C C . ASN A 1 191 ? 17.517 8.260 -36.217 1.00 92.50 191 ASN A C 1
ATOM 1506 O O . ASN A 1 191 ? 18.297 9.072 -36.710 1.00 92.50 191 ASN A O 1
ATOM 1510 N N . LEU A 1 192 ? 17.540 6.962 -36.537 1.00 92.25 192 LEU A N 1
ATOM 1511 C CA . LEU A 1 192 ? 18.467 6.378 -37.507 1.00 92.25 192 LEU A CA 1
ATOM 1512 C C . LEU A 1 192 ? 18.197 6.874 -38.937 1.00 92.25 192 LEU A C 1
ATOM 1514 O O . LEU A 1 192 ? 19.129 7.127 -39.696 1.00 92.25 192 LEU A O 1
ATOM 1518 N N . ALA A 1 193 ? 16.930 7.028 -39.323 1.00 88.44 193 ALA A N 1
ATOM 1519 C CA . ALA A 1 193 ? 16.561 7.577 -40.625 1.00 88.44 193 ALA A CA 1
ATOM 1520 C C . ALA A 1 193 ? 16.939 9.062 -40.737 1.00 88.44 193 ALA A C 1
ATOM 1522 O O . ALA A 1 193 ? 17.509 9.479 -41.744 1.00 88.44 193 ALA A O 1
ATOM 1523 N N . ARG A 1 194 ? 16.687 9.850 -39.684 1.00 89.81 194 ARG A N 1
ATOM 1524 C CA . ARG A 1 194 ? 17.079 11.264 -39.600 1.00 89.81 194 ARG A CA 1
ATOM 1525 C C . ARG A 1 194 ? 18.595 11.424 -39.664 1.00 89.81 194 ARG A C 1
ATOM 1527 O O . ARG A 1 194 ? 19.078 12.226 -40.458 1.00 89.81 194 ARG A O 1
ATOM 1534 N N . SER A 1 195 ? 19.352 10.629 -38.904 1.00 86.00 195 SER A N 1
ATOM 1535 C CA . SER A 1 195 ? 20.819 10.689 -38.928 1.00 86.00 195 SER A CA 1
ATOM 1536 C C . SER A 1 195 ? 21.388 10.320 -40.302 1.00 86.00 195 SER A C 1
ATOM 1538 O O . SER A 1 195 ? 22.275 11.012 -40.802 1.00 86.00 195 SER A O 1
ATOM 1540 N N . LYS A 1 196 ? 20.819 9.314 -40.980 1.00 85.62 196 LYS A N 1
ATOM 1541 C CA . LYS A 1 196 ? 21.173 8.980 -42.371 1.00 85.62 196 LYS A CA 1
ATOM 1542 C C . LYS A 1 196 ? 20.786 10.078 -43.365 1.00 85.62 196 LYS A C 1
ATOM 1544 O O . LYS A 1 196 ? 21.546 10.335 -44.295 1.00 85.62 196 LYS A O 1
ATOM 1549 N N . GLY A 1 197 ? 19.661 10.764 -43.161 1.00 81.81 197 GLY A N 1
ATOM 1550 C CA . GLY A 1 197 ? 19.244 11.900 -43.987 1.00 81.81 197 GLY A CA 1
ATOM 1551 C C . GLY A 1 197 ? 20.282 13.026 -44.013 1.00 81.81 197 GLY A C 1
ATOM 1552 O O . GLY A 1 197 ? 20.592 13.554 -45.080 1.00 81.81 197 GLY A O 1
ATOM 1553 N N . HIS A 1 198 ? 20.901 13.330 -42.869 1.00 75.81 198 HIS A N 1
ATOM 1554 C CA . HIS A 1 198 ? 21.978 14.322 -42.797 1.00 75.81 198 HIS A CA 1
ATOM 1555 C C . HIS A 1 198 ? 23.259 13.878 -43.522 1.00 75.81 198 HIS A C 1
ATOM 1557 O O . HIS A 1 198 ? 23.915 14.707 -44.150 1.00 75.81 198 HIS A O 1
ATOM 1563 N N . LEU A 1 199 ? 23.591 12.583 -43.508 1.00 73.19 199 LEU A N 1
ATOM 1564 C CA . LEU A 1 199 ? 24.746 12.047 -44.240 1.00 73.19 199 LEU A CA 1
ATOM 1565 C C . LEU A 1 199 ? 24.529 12.052 -45.756 1.00 73.19 199 LEU A C 1
ATOM 1567 O O . LEU A 1 199 ? 25.431 12.410 -46.510 1.00 73.19 199 LEU A O 1
ATOM 1571 N N . ILE A 1 200 ? 23.325 11.710 -46.213 1.00 68.75 200 ILE A N 1
ATOM 1572 C CA . ILE A 1 200 ? 22.979 11.745 -47.639 1.00 68.75 200 ILE A CA 1
ATOM 1573 C C . ILE A 1 200 ? 22.947 13.194 -48.143 1.00 68.75 200 ILE A C 1
ATOM 1575 O O . ILE A 1 200 ? 23.487 13.475 -49.211 1.00 68.75 200 ILE A O 1
ATOM 1579 N N . ALA A 1 201 ? 22.393 14.130 -47.365 1.00 65.06 201 ALA A N 1
ATOM 1580 C CA . ALA A 1 201 ? 22.414 15.555 -47.698 1.00 65.06 201 ALA A CA 1
ATOM 1581 C C . ALA A 1 201 ? 23.845 16.129 -47.742 1.00 65.06 201 ALA A C 1
ATOM 1583 O O . ALA A 1 201 ? 24.154 16.944 -48.613 1.00 65.06 201 ALA A O 1
ATOM 1584 N N . ALA A 1 202 ? 24.737 15.688 -46.847 1.00 61.09 202 ALA A N 1
ATOM 1585 C CA . ALA A 1 202 ? 26.155 16.047 -46.892 1.00 61.09 202 ALA A CA 1
ATOM 1586 C C . ALA A 1 202 ? 26.860 15.466 -48.136 1.00 61.09 202 ALA A C 1
ATOM 1588 O O . ALA A 1 202 ? 27.581 16.191 -48.817 1.00 61.09 202 ALA A O 1
ATOM 1589 N N . ALA A 1 203 ? 26.598 14.201 -48.488 1.00 60.38 203 ALA A N 1
ATOM 1590 C CA . ALA A 1 203 ? 27.177 13.547 -49.667 1.00 60.38 203 ALA A CA 1
ATOM 1591 C C . ALA A 1 203 ? 26.660 14.121 -51.003 1.00 60.38 203 ALA A C 1
ATOM 1593 O O . ALA A 1 203 ? 27.402 14.192 -51.981 1.00 60.38 203 ALA A O 1
ATOM 1594 N N . GLN A 1 204 ? 25.399 14.556 -51.057 1.00 62.66 204 GLN A N 1
ATOM 1595 C CA . GLN A 1 204 ? 24.804 15.198 -52.236 1.00 62.66 204 GLN A CA 1
ATOM 1596 C C . GLN A 1 204 ? 25.382 16.595 -52.499 1.00 62.66 204 GLN A C 1
ATOM 1598 O O . GLN A 1 204 ? 25.578 16.958 -53.656 1.00 62.66 204 GLN A O 1
ATOM 1603 N N . ARG A 1 205 ? 25.741 17.354 -51.453 1.00 63.09 205 ARG A N 1
ATOM 1604 C CA . ARG A 1 205 ? 26.311 18.707 -51.596 1.00 63.09 205 ARG A CA 1
ATOM 1605 C C . ARG A 1 205 ? 27.674 18.732 -52.315 1.00 63.09 205 ARG A C 1
ATOM 1607 O O . ARG A 1 205 ? 28.036 19.771 -52.852 1.00 63.09 205 ARG A O 1
ATOM 1614 N N . GLY A 1 206 ? 28.398 17.609 -52.379 1.00 61.38 206 GLY A N 1
ATOM 1615 C CA . GLY A 1 206 ? 29.675 17.486 -53.102 1.00 61.38 206 GLY A CA 1
ATOM 1616 C C . GLY A 1 206 ? 29.596 16.848 -54.497 1.00 61.38 206 GLY A C 1
ATOM 1617 O O . GLY A 1 206 ? 30.596 16.835 -55.204 1.00 61.38 206 GLY A O 1
ATOM 1618 N N . LYS A 1 207 ? 28.439 16.312 -54.917 1.00 57.75 207 LYS A N 1
ATOM 1619 C CA . LYS A 1 207 ? 28.315 15.492 -56.144 1.00 57.75 207 LYS A CA 1
ATOM 1620 C C . LYS A 1 207 ? 28.046 16.268 -57.443 1.00 57.75 207 LYS A C 1
ATOM 1622 O O . LYS A 1 207 ? 27.937 15.643 -58.491 1.00 57.75 207 LYS A O 1
ATOM 1627 N N . GLY A 1 208 ? 27.945 17.595 -57.381 1.00 58.28 208 GLY A N 1
ATOM 1628 C CA . GLY A 1 208 ? 27.706 18.463 -58.545 1.00 58.28 208 GLY A CA 1
ATOM 1629 C C . GLY A 1 208 ? 28.731 19.586 -58.724 1.00 58.28 208 GLY A C 1
ATOM 1630 O O . GLY A 1 208 ? 28.519 20.468 -59.546 1.00 58.28 208 GLY A O 1
ATOM 1631 N N . ALA A 1 209 ? 29.814 19.593 -57.943 1.00 60.09 209 ALA A N 1
ATOM 1632 C CA . ALA A 1 209 ? 30.892 20.563 -58.099 1.00 60.09 209 ALA A CA 1
ATOM 1633 C C . ALA A 1 209 ? 31.856 20.071 -59.189 1.00 60.09 209 ALA A C 1
ATOM 1635 O O . ALA A 1 209 ? 32.496 19.035 -59.023 1.00 60.09 209 ALA A O 1
ATOM 1636 N N . ALA A 1 210 ? 31.953 20.799 -60.300 1.00 64.50 210 ALA A N 1
ATOM 1637 C CA . ALA A 1 210 ? 32.945 20.548 -61.334 1.00 64.50 210 ALA A CA 1
ATOM 1638 C C . ALA A 1 210 ? 34.332 20.936 -60.801 1.00 64.50 210 ALA A C 1
ATOM 1640 O O . ALA A 1 210 ? 34.652 22.116 -60.675 1.00 64.50 210 ALA A O 1
ATOM 1641 N N . THR A 1 211 ? 35.159 19.952 -60.447 1.00 70.12 211 THR A N 1
ATOM 1642 C CA . THR A 1 211 ? 36.547 20.190 -60.021 1.00 70.12 211 THR A CA 1
ATOM 1643 C C . THR A 1 211 ? 37.293 20.986 -61.094 1.00 70.12 211 THR A C 1
ATOM 1645 O O . THR A 1 211 ? 37.240 20.616 -62.267 1.00 70.12 211 THR A O 1
ATOM 1648 N N . VAL A 1 212 ? 37.956 22.087 -60.716 1.00 73.56 212 VAL A N 1
ATOM 1649 C CA . VAL A 1 212 ? 38.710 22.899 -61.685 1.00 73.56 212 VAL A CA 1
ATOM 1650 C C . VAL A 1 212 ? 39.888 22.058 -62.184 1.00 73.56 212 VAL A C 1
ATOM 1652 O O . VAL A 1 212 ? 40.615 21.514 -61.347 1.00 73.56 212 VAL A O 1
ATOM 1655 N N . PRO A 1 213 ? 40.109 21.913 -63.500 1.00 79.69 213 PRO A N 1
ATOM 1656 C CA . PRO A 1 213 ? 41.275 21.189 -63.979 1.00 79.69 213 PRO A CA 1
ATOM 1657 C C . PRO A 1 213 ? 42.573 21.904 -63.557 1.00 79.69 213 PRO A C 1
ATOM 1659 O O . PRO A 1 213 ? 42.624 23.127 -63.411 1.00 79.69 213 PRO A O 1
ATOM 1662 N N . ALA A 1 214 ? 43.628 21.121 -63.319 1.00 78.31 214 ALA A N 1
ATOM 1663 C CA . ALA A 1 214 ? 44.911 21.611 -62.809 1.00 78.31 214 ALA A CA 1
ATOM 1664 C C . ALA A 1 214 ? 45.522 22.798 -63.598 1.00 78.31 214 ALA A C 1
ATOM 1666 O O . ALA A 1 214 ? 45.957 23.750 -62.951 1.00 78.31 214 ALA A O 1
ATOM 1667 N N . PRO A 1 215 ? 45.526 22.819 -64.949 1.00 79.38 215 PRO A N 1
ATOM 1668 C CA . PRO A 1 215 ? 46.109 23.945 -65.681 1.00 79.38 215 PRO A CA 1
ATOM 1669 C C . PRO A 1 215 ? 45.337 25.263 -65.498 1.00 79.38 215 PRO A C 1
ATOM 1671 O O . PRO A 1 215 ? 45.949 26.328 -65.404 1.00 79.38 215 PRO A O 1
ATOM 1674 N N . GLU A 1 216 ? 44.008 25.229 -65.380 1.00 78.31 216 GLU A N 1
ATOM 1675 C CA . GLU A 1 216 ? 43.207 26.418 -65.079 1.00 78.31 216 GLU A CA 1
ATOM 1676 C C . GLU A 1 216 ? 43.450 26.917 -63.649 1.00 78.31 216 GLU A C 1
ATOM 1678 O O . GLU A 1 216 ? 43.509 28.127 -63.428 1.00 78.31 216 GLU A O 1
ATOM 1683 N N . MET A 1 217 ? 43.642 26.012 -62.683 1.00 81.00 217 MET A N 1
ATOM 1684 C CA . MET A 1 217 ? 43.997 26.376 -61.304 1.00 81.00 217 MET A CA 1
ATOM 1685 C C . MET A 1 217 ? 45.313 27.150 -61.228 1.00 81.00 217 MET A C 1
ATOM 1687 O O . MET A 1 217 ? 45.391 28.161 -60.524 1.00 81.00 217 MET A O 1
ATOM 1691 N N . ASP A 1 218 ? 46.328 26.701 -61.967 1.00 83.25 218 ASP A N 1
ATOM 1692 C CA . ASP A 1 218 ? 47.631 27.363 -62.022 1.00 83.25 218 ASP A CA 1
ATOM 1693 C C . ASP A 1 218 ? 47.523 28.756 -62.648 1.00 83.25 218 ASP A C 1
ATOM 1695 O O . ASP A 1 218 ? 48.097 29.719 -62.131 1.00 83.25 218 ASP A O 1
ATOM 1699 N N . LEU A 1 219 ? 46.705 28.901 -63.694 1.00 82.69 219 LEU A N 1
ATOM 1700 C CA . LEU A 1 219 ? 46.418 30.198 -64.299 1.00 82.69 219 LEU A CA 1
ATOM 1701 C C . LEU A 1 219 ? 45.720 31.142 -63.303 1.00 82.69 219 LEU A C 1
ATOM 1703 O O . LEU A 1 219 ? 46.138 32.289 -63.138 1.00 82.69 219 LEU A O 1
ATOM 1707 N N . PHE A 1 220 ? 44.699 30.671 -62.580 1.00 83.19 220 PHE A N 1
ATOM 1708 C CA . PHE A 1 220 ? 44.010 31.482 -61.569 1.00 83.19 220 PHE A CA 1
ATOM 1709 C C . PHE A 1 220 ? 44.939 31.928 -60.436 1.00 83.19 220 PHE A C 1
ATOM 1711 O O . PHE A 1 220 ? 44.837 33.073 -59.992 1.00 83.19 220 PHE A O 1
ATOM 1718 N N . ARG A 1 221 ? 45.860 31.065 -59.992 1.00 86.56 221 ARG A N 1
ATOM 1719 C CA . ARG A 1 221 ? 46.874 31.406 -58.981 1.00 86.56 221 ARG A CA 1
ATOM 1720 C C . ARG A 1 221 ? 47.893 32.419 -59.500 1.00 86.56 221 ARG A C 1
ATOM 1722 O O . ARG A 1 221 ? 48.281 33.310 -58.750 1.00 86.56 221 ARG A O 1
ATOM 1729 N N . ALA A 1 222 ? 48.288 32.320 -60.769 1.00 86.12 222 ALA A N 1
ATOM 1730 C CA . ALA A 1 222 ? 49.213 33.264 -61.392 1.00 86.12 222 ALA A CA 1
ATOM 1731 C C . ALA A 1 222 ? 48.628 34.686 -61.478 1.00 86.12 222 ALA A C 1
ATOM 1733 O O . ALA A 1 222 ? 49.337 35.657 -61.223 1.00 86.12 222 ALA A O 1
ATOM 1734 N N . PHE A 1 223 ? 47.333 34.814 -61.790 1.00 83.25 223 PHE A N 1
ATOM 1735 C CA . PHE A 1 223 ? 46.654 36.114 -61.862 1.00 83.25 223 PHE A CA 1
ATOM 1736 C C . PHE A 1 223 ? 46.167 36.633 -60.502 1.00 83.25 223 PHE A C 1
ATOM 1738 O O . PHE A 1 223 ? 46.115 37.844 -60.299 1.00 83.25 223 PHE A O 1
ATOM 1745 N N . ASN A 1 224 ? 45.820 35.745 -59.567 1.00 80.81 224 ASN A N 1
ATOM 1746 C CA . ASN A 1 224 ? 45.329 36.098 -58.234 1.00 80.81 224 ASN A CA 1
ATOM 1747 C C . ASN A 1 224 ? 46.098 35.327 -57.146 1.00 80.81 224 ASN A C 1
ATOM 1749 O O . ASN A 1 224 ? 45.567 34.373 -56.571 1.00 80.81 224 ASN A O 1
ATOM 1753 N N . PRO A 1 225 ? 47.323 35.757 -56.799 1.00 80.69 225 PRO A N 1
ATOM 1754 C CA . PRO A 1 225 ? 48.197 35.021 -55.881 1.00 80.69 225 PRO A CA 1
ATOM 1755 C C . PRO A 1 225 ? 47.696 34.975 -54.428 1.00 80.69 225 PRO A C 1
ATOM 1757 O O . PRO A 1 225 ? 48.208 34.194 -53.632 1.00 80.69 225 PRO A O 1
ATOM 1760 N N . GLN A 1 226 ? 46.703 35.793 -54.061 1.00 81.69 226 GLN A N 1
ATOM 1761 C CA . GLN A 1 226 ? 46.087 35.777 -52.725 1.00 81.69 226 GLN A CA 1
ATOM 1762 C C . GLN A 1 226 ? 44.765 34.998 -52.657 1.00 81.69 226 GLN A C 1
ATOM 1764 O O . GLN A 1 226 ? 44.188 34.859 -51.579 1.00 81.69 226 GLN A O 1
ATOM 1769 N N . ALA A 1 227 ? 44.258 34.494 -53.785 1.00 78.75 227 ALA A N 1
ATOM 1770 C CA . ALA A 1 227 ? 43.028 33.716 -53.790 1.00 78.75 227 ALA A CA 1
ATOM 1771 C C . ALA A 1 227 ? 43.284 32.303 -53.246 1.00 78.75 227 ALA A C 1
ATOM 1773 O O . ALA A 1 227 ? 44.196 31.602 -53.684 1.00 78.75 227 ALA A O 1
ATOM 1774 N N . SER A 1 228 ? 42.450 31.863 -52.302 1.00 82.12 228 SER A N 1
ATOM 1775 C CA . SER A 1 228 ? 42.500 30.490 -51.804 1.00 82.12 228 SER A CA 1
ATOM 1776 C C . SER A 1 228 ? 41.910 29.514 -52.825 1.00 82.12 228 SER A C 1
ATOM 1778 O O . SER A 1 228 ? 40.998 29.844 -53.584 1.00 82.12 228 SER A O 1
ATOM 1780 N N . GLU A 1 229 ? 42.398 28.274 -52.814 1.00 76.81 229 GLU A N 1
ATOM 1781 C CA . GLU A 1 229 ? 41.939 27.204 -53.710 1.00 76.81 229 GLU A CA 1
ATOM 1782 C C . GLU A 1 229 ? 40.420 26.977 -53.635 1.00 76.81 229 GLU A C 1
ATOM 1784 O O . GLU A 1 229 ? 39.757 26.844 -54.662 1.00 76.81 229 GLU A O 1
ATOM 1789 N N . ALA A 1 230 ? 39.841 27.063 -52.433 1.00 80.69 230 ALA A N 1
ATOM 1790 C CA . ALA A 1 230 ? 38.397 26.966 -52.232 1.00 80.69 230 ALA A CA 1
ATOM 1791 C C . ALA A 1 230 ? 37.611 28.103 -52.917 1.00 80.69 230 ALA A C 1
ATOM 1793 O O . ALA A 1 230 ? 36.516 27.872 -53.430 1.00 80.69 230 ALA A O 1
ATOM 1794 N N . ALA A 1 231 ? 38.160 29.323 -52.955 1.00 80.38 231 ALA A N 1
ATOM 1795 C CA . ALA A 1 231 ? 37.522 30.465 -53.607 1.00 80.38 231 ALA A CA 1
ATOM 1796 C C . ALA A 1 231 ? 37.566 30.349 -55.141 1.00 80.38 231 ALA A C 1
ATOM 1798 O O . ALA A 1 231 ? 36.571 30.647 -55.804 1.00 80.38 231 ALA A O 1
ATOM 1799 N N . ILE A 1 232 ? 38.679 29.858 -55.699 1.00 81.50 232 ILE A N 1
ATOM 1800 C CA . ILE A 1 232 ? 38.834 29.607 -57.144 1.00 81.50 232 ILE A CA 1
ATOM 1801 C C . ILE A 1 232 ? 37.865 28.506 -57.595 1.00 81.50 232 ILE A C 1
ATOM 1803 O O . ILE A 1 232 ? 37.133 28.672 -58.571 1.00 81.50 232 ILE A O 1
ATOM 1807 N N . GLN A 1 233 ? 37.782 27.420 -56.826 1.00 79.38 233 GLN A N 1
ATOM 1808 C CA . GLN A 1 233 ? 36.861 26.311 -57.070 1.00 79.38 233 GLN A CA 1
ATOM 1809 C C . GLN A 1 233 ? 35.389 26.754 -57.010 1.00 79.38 233 GLN A C 1
ATOM 1811 O O . GLN A 1 233 ? 34.583 26.354 -57.853 1.00 79.38 233 GLN A O 1
ATOM 1816 N N . ALA A 1 234 ? 35.029 27.617 -56.054 1.00 81.56 234 ALA A N 1
ATOM 1817 C CA . ALA A 1 234 ? 33.690 28.199 -55.960 1.00 81.56 234 ALA A CA 1
ATOM 1818 C C . ALA A 1 234 ? 33.366 29.128 -57.144 1.00 81.56 234 ALA A C 1
ATOM 1820 O O . ALA A 1 234 ? 32.252 29.084 -57.670 1.00 81.56 234 ALA A O 1
ATOM 1821 N N . TYR A 1 235 ? 34.332 29.939 -57.588 1.00 80.81 235 TYR A N 1
ATOM 1822 C CA . TYR A 1 235 ? 34.193 30.791 -58.770 1.00 80.81 235 TYR A CA 1
ATOM 1823 C C . TYR A 1 235 ? 33.973 29.951 -60.034 1.00 80.81 235 TYR A C 1
ATOM 1825 O O . TYR A 1 235 ? 33.007 30.173 -60.760 1.00 80.81 235 TYR A O 1
ATOM 1833 N N . TYR A 1 236 ? 34.797 28.929 -60.257 1.00 78.12 236 TYR A N 1
ATOM 1834 C CA . TYR A 1 236 ? 34.670 28.041 -61.411 1.00 78.12 236 TYR A CA 1
ATOM 1835 C C . TYR A 1 236 ? 33.316 27.321 -61.4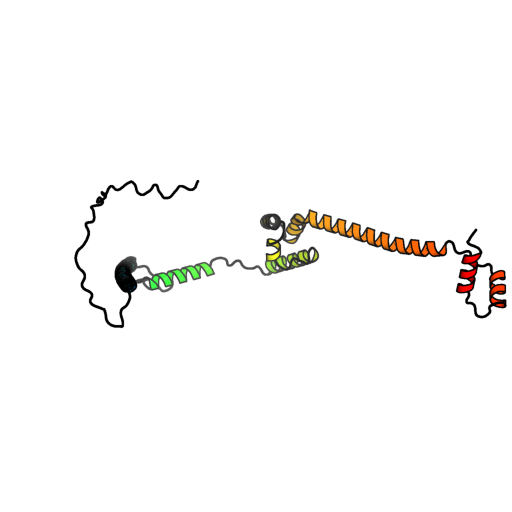44 1.00 78.12 236 TYR A C 1
ATOM 1837 O O . TYR A 1 236 ? 32.625 27.362 -62.459 1.00 78.12 236 TYR A O 1
ATOM 1845 N N . ASN A 1 237 ? 32.869 26.763 -60.313 1.00 79.56 237 ASN A N 1
ATOM 1846 C CA . ASN A 1 237 ? 31.552 26.126 -60.202 1.00 79.56 237 ASN A CA 1
ATOM 1847 C C . ASN A 1 237 ? 30.394 27.091 -60.507 1.00 79.56 237 ASN A C 1
ATOM 1849 O O . ASN A 1 237 ? 29.408 26.687 -61.118 1.00 79.56 237 ASN A O 1
ATOM 1853 N N . LYS A 1 238 ? 30.520 28.369 -60.122 1.00 81.44 238 LYS A N 1
ATOM 1854 C CA . LYS A 1 238 ? 29.517 29.409 -60.396 1.00 81.44 238 LYS A CA 1
ATOM 1855 C C . LYS A 1 238 ? 29.431 29.785 -61.881 1.00 81.44 238 LYS A C 1
ATOM 1857 O O . LYS A 1 238 ? 28.345 30.125 -62.339 1.00 81.44 238 LYS A O 1
ATOM 1862 N N . TYR A 1 239 ? 30.545 29.750 -62.614 1.00 74.56 239 TYR A N 1
ATOM 1863 C CA . TYR A 1 239 ? 30.606 30.201 -64.012 1.00 74.56 239 TYR A CA 1
ATOM 1864 C C . TYR A 1 239 ? 30.554 29.067 -65.051 1.00 74.56 239 TYR A C 1
ATOM 1866 O O . TYR A 1 239 ? 30.101 29.306 -66.166 1.00 74.56 239 TYR A O 1
ATOM 1874 N N . GLN A 1 240 ? 30.969 27.844 -64.707 1.00 66.31 240 GLN A N 1
ATOM 1875 C CA . GLN A 1 240 ? 30.950 26.678 -65.608 1.00 66.31 240 GLN A CA 1
ATOM 1876 C C . GLN A 1 240 ? 29.779 25.718 -65.345 1.00 66.31 240 GLN A C 1
ATOM 1878 O O . GLN A 1 240 ? 29.333 25.044 -66.266 1.00 66.31 240 GLN A O 1
ATOM 1883 N N . GLY A 1 241 ? 29.230 25.675 -64.125 1.00 57.56 241 GLY A N 1
ATOM 1884 C CA . GLY A 1 241 ? 28.109 24.793 -63.759 1.00 57.56 241 GLY A CA 1
ATOM 1885 C C . GLY A 1 241 ? 26.709 25.303 -64.139 1.00 57.56 241 GLY A C 1
ATOM 1886 O O . GLY A 1 241 ? 25.723 24.770 -63.643 1.00 57.56 241 GLY A O 1
ATOM 1887 N N . GLY A 1 242 ? 26.613 26.362 -64.953 1.00 52.34 242 GLY A N 1
ATOM 1888 C CA . GLY A 1 242 ? 25.366 27.056 -65.306 1.00 52.34 242 GLY A CA 1
ATOM 1889 C C . GLY A 1 242 ? 24.909 26.892 -66.761 1.00 52.34 242 GLY A C 1
ATOM 1890 O O . GLY A 1 242 ? 24.260 27.801 -67.279 1.00 52.34 242 GLY A O 1
ATOM 1891 N N . LYS A 1 243 ? 25.269 25.794 -67.433 1.00 43.44 243 LYS A N 1
ATOM 1892 C CA . LYS A 1 243 ? 24.702 25.396 -68.732 1.00 43.44 243 LYS A CA 1
ATOM 1893 C C . LYS A 1 243 ? 23.962 24.075 -68.606 1.00 43.44 243 LYS A C 1
ATOM 1895 O O . LYS A 1 243 ? 24.491 23.191 -67.900 1.00 43.44 243 LYS A O 1
#

Radius of gyration: 49.17 Å; chains: 1; bounding box: 112×72×112 Å

Sequence (243 aa):
MEVNEQQVYEALGVEQPAQEQAPQETEQPQAQPPQGEMSLEQRRENAARRRRAETRAAIQEAVEAERSHTRQDVEQVLRDAALKNPADGTPITNLEQYRAFKQAQQAQQAKLAPRPQANPAMEAQVAAELAQIRQLNPNIRSVGDLLTMPRAKEFYQLVKRGNSFVDAYKLAHYDQLTQQAAAAARQQAQNLARSKGHLIAAAQRGKGAATVPAPEMDLFRAFNPQASEAAIQAYYNKYQGGK

Foldseek 3Di:
DDDDPPPPPPPDDDDDDDDDDDDDDDDDDDDDDDPDDDDPVRVVVVVVVVVVVVVVVVVVVVVVVVVVVVQVVVLVVQVVVQDAQPVPRHRDRGPVSVVVSVVVVVVVVVVVPPDPPPPVVVVVQLVVLQVVVCVLPVVRDDPVVCCVDDQSVQLVVCVVVPDRSNVSSCVSCVVVSVVVVVVVVVVVVVVVVVVVVVVVVVVVVPPQQDADDPVVLVVCCVVPVPDDPVRVSVVCCVPVSPD

pLDDT: mean 76.75, std 17.57, range [27.64, 95.44]